Protein AF-A0A3D3V2M3-F1 (afdb_monomer)

Mean predicted aligned error: 10.0 Å

pLDDT: mean 91.18, std 9.7, range [32.34, 98.75]

Structure (mmCIF, N/CA/C/O backbone):
data_AF-A0A3D3V2M3-F1
#
_entry.id   AF-A0A3D3V2M3-F1
#
loop_
_atom_site.group_PDB
_atom_site.id
_atom_site.type_symbol
_atom_site.label_atom_id
_atom_site.label_alt_id
_atom_site.label_comp_id
_atom_site.label_asym_id
_atom_site.label_entity_id
_atom_site.label_seq_id
_atom_site.pdbx_PDB_ins_code
_atom_site.Cartn_x
_atom_site.Cartn_y
_atom_site.Cartn_z
_atom_site.occupancy
_atom_site.B_iso_or_equiv
_atom_site.auth_seq_id
_atom_site.auth_comp_id
_atom_site.auth_asym_id
_atom_site.auth_atom_id
_atom_site.pdbx_PDB_model_num
ATOM 1 N N . MET A 1 1 ? -4.258 -27.186 1.918 1.00 35.22 1 MET A N 1
ATOM 2 C CA . MET A 1 1 ? -4.139 -25.713 1.822 1.00 35.22 1 MET A CA 1
ATOM 3 C C . MET A 1 1 ? -3.094 -25.368 0.768 1.00 35.22 1 MET A C 1
ATOM 5 O O . MET A 1 1 ? -1.909 -25.511 1.038 1.00 35.22 1 MET A O 1
ATOM 9 N N . ARG A 1 2 ? -3.503 -24.998 -0.456 1.00 32.34 2 ARG A N 1
ATOM 10 C CA . ARG A 1 2 ? -2.557 -24.515 -1.481 1.00 32.34 2 ARG A CA 1
ATOM 11 C C . ARG A 1 2 ? -1.879 -23.261 -0.929 1.00 32.34 2 ARG A C 1
ATOM 13 O O . ARG A 1 2 ? -2.584 -22.361 -0.483 1.00 32.34 2 ARG A O 1
ATOM 20 N N . SER A 1 3 ? -0.547 -23.225 -0.908 1.00 38.16 3 SER A N 1
ATOM 21 C CA . SER A 1 3 ? 0.218 -22.056 -0.473 1.00 38.16 3 SER A CA 1
ATOM 22 C C . SER A 1 3 ? -0.187 -20.865 -1.343 1.00 38.16 3 SER A C 1
ATOM 24 O O . SER A 1 3 ? 0.223 -20.775 -2.502 1.00 38.16 3 SER A O 1
ATOM 26 N N . GLY A 1 4 ? -1.065 -20.010 -0.818 1.00 46.56 4 GLY A N 1
ATOM 27 C CA . GLY A 1 4 ? -1.547 -18.833 -1.523 1.00 46.56 4 GLY A CA 1
ATOM 28 C C . GLY A 1 4 ? -0.359 -17.983 -1.952 1.00 46.56 4 GLY A C 1
ATOM 29 O O . GLY A 1 4 ? 0.564 -17.763 -1.166 1.00 46.56 4 GLY A O 1
ATOM 30 N N . ILE A 1 5 ? -0.368 -17.560 -3.214 1.00 60.25 5 ILE A N 1
ATOM 31 C CA . ILE A 1 5 ? 0.616 -16.638 -3.783 1.00 60.25 5 ILE A CA 1
ATOM 32 C C . ILE A 1 5 ? 0.803 -15.475 -2.797 1.00 60.25 5 ILE A C 1
ATOM 34 O O . ILE A 1 5 ? -0.171 -14.857 -2.366 1.00 60.25 5 ILE A O 1
ATOM 38 N N . ASN A 1 6 ? 2.052 -15.209 -2.402 1.00 87.62 6 ASN A N 1
ATOM 39 C CA . ASN A 1 6 ? 2.401 -14.051 -1.579 1.00 87.62 6 ASN A CA 1
ATOM 40 C C . ASN A 1 6 ? 1.811 -12.784 -2.226 1.00 87.62 6 ASN A C 1
ATOM 42 O O . ASN A 1 6 ? 1.956 -12.609 -3.431 1.00 87.62 6 ASN A O 1
ATOM 46 N N . PHE A 1 7 ? 1.177 -11.895 -1.454 1.00 94.62 7 PHE A N 1
ATOM 47 C CA . PHE A 1 7 ? 0.519 -10.697 -1.994 1.00 94.62 7 PHE A CA 1
ATOM 48 C C . PHE A 1 7 ? 1.467 -9.850 -2.863 1.00 94.62 7 PHE A C 1
ATOM 50 O O . PHE A 1 7 ? 1.072 -9.374 -3.918 1.00 94.62 7 PHE A O 1
ATOM 57 N N . SER A 1 8 ? 2.752 -9.773 -2.496 1.00 95.25 8 SER A N 1
ATOM 58 C CA . SER A 1 8 ? 3.794 -9.133 -3.316 1.00 95.25 8 SER A CA 1
ATOM 59 C C . SER A 1 8 ? 3.956 -9.763 -4.708 1.00 95.25 8 SER A C 1
ATOM 61 O O . SER A 1 8 ? 4.099 -9.055 -5.703 1.00 95.25 8 SER A O 1
ATOM 63 N N . GLU A 1 9 ? 3.895 -11.095 -4.805 1.00 93.56 9 GLU A N 1
ATOM 64 C CA . GLU A 1 9 ? 3.935 -11.796 -6.095 1.00 93.56 9 GLU A CA 1
ATOM 65 C C . GLU A 1 9 ? 2.643 -11.601 -6.888 1.00 93.56 9 GLU A C 1
ATOM 67 O O . GLU A 1 9 ? 2.697 -11.491 -8.108 1.00 93.56 9 GLU A O 1
ATOM 72 N N . PHE A 1 10 ? 1.493 -11.507 -6.214 1.00 95.88 10 PHE A N 1
ATOM 73 C CA . PHE A 1 10 ? 0.228 -11.178 -6.869 1.00 95.88 10 PHE A CA 1
ATOM 74 C C . PHE A 1 10 ? 0.283 -9.790 -7.527 1.00 95.88 10 PHE A C 1
ATOM 76 O O . PHE A 1 10 ? 0.013 -9.686 -8.722 1.00 95.88 10 PHE A O 1
ATOM 83 N N . VAL A 1 11 ? 0.732 -8.760 -6.795 1.00 97.38 11 VAL A N 1
ATOM 84 C CA . VAL A 1 11 ? 0.919 -7.400 -7.341 1.00 97.38 11 VAL A CA 1
ATOM 85 C C . VAL A 1 11 ? 1.885 -7.416 -8.519 1.00 97.38 11 VAL A C 1
ATOM 87 O O . VAL A 1 11 ? 1.596 -6.874 -9.582 1.00 97.38 11 VAL A O 1
ATOM 90 N N . ARG A 1 12 ? 3.038 -8.080 -8.370 1.00 96.19 12 ARG A N 1
ATOM 91 C CA . ARG A 1 12 ? 4.009 -8.198 -9.463 1.00 96.19 12 ARG A CA 1
ATOM 92 C C . ARG A 1 12 ? 3.397 -8.863 -10.690 1.00 96.19 12 ARG A C 1
ATOM 94 O O . ARG A 1 12 ? 3.647 -8.408 -11.806 1.00 96.19 12 ARG A O 1
ATOM 101 N N . HIS A 1 13 ? 2.617 -9.921 -10.488 1.00 95.38 13 HIS A N 1
ATOM 102 C CA . HIS A 1 13 ? 2.002 -10.652 -11.579 1.00 95.38 13 HIS A CA 1
ATOM 103 C C . HIS A 1 13 ? 1.022 -9.780 -12.360 1.00 95.38 13 HIS A C 1
ATOM 105 O O . HIS A 1 13 ? 1.066 -9.755 -13.590 1.00 95.38 13 HIS A O 1
ATOM 111 N N . GLU A 1 14 ? 0.171 -9.053 -11.645 1.00 96.88 14 GLU A N 1
ATOM 112 C CA . GLU A 1 14 ? -0.768 -8.096 -12.215 1.00 96.88 14 GLU A CA 1
ATOM 113 C C . GLU A 1 14 ? -0.047 -7.029 -13.050 1.00 96.88 14 GLU A C 1
ATOM 115 O O . GLU A 1 14 ? -0.293 -6.905 -14.251 1.00 96.88 14 GLU A O 1
ATOM 120 N N . LEU A 1 15 ? 0.929 -6.341 -12.452 1.00 97.00 15 LEU A N 1
ATOM 121 C CA . LEU A 1 15 ? 1.693 -5.285 -13.119 1.00 97.00 15 LEU A CA 1
ATOM 122 C C . LEU A 1 15 ? 2.400 -5.787 -14.382 1.00 97.00 15 LEU A C 1
ATOM 124 O O . LEU A 1 15 ? 2.362 -5.126 -15.420 1.00 97.00 15 LEU A O 1
ATOM 128 N N . CYS A 1 16 ? 3.006 -6.976 -14.328 1.00 95.94 16 CYS A N 1
ATOM 129 C CA . CYS A 1 16 ? 3.676 -7.564 -15.488 1.00 95.94 16 CYS A CA 1
ATOM 130 C C . CYS A 1 16 ? 2.704 -7.963 -16.611 1.00 95.94 16 CYS A C 1
ATOM 132 O O . CYS A 1 16 ? 3.131 -8.076 -17.762 1.00 95.94 16 CYS A O 1
ATOM 134 N N . SER A 1 17 ? 1.428 -8.186 -16.289 1.00 93.94 17 SER A N 1
ATOM 135 C CA . SER A 1 17 ? 0.398 -8.631 -17.238 1.00 93.94 17 SER A CA 1
ATOM 136 C C . SER A 1 17 ? -0.343 -7.474 -17.915 1.00 93.94 17 SER A C 1
ATOM 138 O O . SER A 1 17 ? -0.994 -7.691 -18.935 1.00 93.94 17 SER A O 1
ATOM 140 N N . SER A 1 18 ? -0.211 -6.251 -17.393 1.00 90.75 18 SER A N 1
ATOM 141 C CA . SER A 1 18 ? -0.848 -5.044 -17.938 1.00 90.75 18 SER A CA 1
ATOM 142 C C . SER A 1 18 ? -0.474 -4.757 -19.407 1.00 90.75 18 SER A C 1
ATOM 144 O O . SER A 1 18 ? 0.515 -5.276 -19.952 1.00 90.75 18 SER A O 1
ATOM 146 N N . SER A 1 19 ? -1.261 -3.923 -20.092 1.00 89.25 19 SER A N 1
ATOM 147 C CA . SER A 1 19 ? -0.907 -3.397 -21.418 1.00 89.25 19 SER A CA 1
ATOM 148 C C . SER A 1 19 ? 0.343 -2.504 -21.347 1.00 89.25 19 SER A C 1
ATOM 150 O O . SER A 1 19 ? 0.801 -2.107 -20.271 1.00 89.25 19 SER A O 1
ATOM 152 N N . ALA A 1 20 ? 0.990 -2.296 -22.489 1.00 87.25 20 ALA A N 1
ATOM 153 C CA . ALA A 1 20 ? 2.215 -1.498 -22.600 1.00 87.25 20 ALA A CA 1
ATOM 154 C C . ALA A 1 20 ? 2.230 -0.741 -23.932 1.00 87.25 20 ALA A C 1
ATOM 156 O O . ALA A 1 20 ? 3.270 -0.636 -24.565 1.00 87.25 20 ALA A O 1
ATOM 157 N N . ASP A 1 21 ? 1.063 -0.291 -24.388 1.00 88.31 21 ASP A N 1
ATOM 158 C CA . ASP A 1 21 ? 0.885 0.104 -25.787 1.00 88.31 21 ASP A CA 1
ATOM 159 C C . ASP A 1 21 ? 1.213 1.586 -26.026 1.00 88.31 21 ASP A C 1
ATOM 161 O O . ASP A 1 21 ? 1.517 1.964 -27.152 1.00 88.31 21 ASP A O 1
ATOM 165 N N . ASP A 1 22 ? 1.204 2.414 -24.974 1.00 92.88 22 ASP A N 1
ATOM 166 C CA . ASP A 1 22 ? 1.609 3.823 -25.033 1.00 92.88 22 ASP A CA 1
ATOM 167 C C . ASP A 1 22 ? 3.146 3.953 -24.934 1.00 92.88 22 ASP A C 1
ATOM 169 O O . ASP A 1 22 ? 3.714 3.652 -23.872 1.00 92.88 22 ASP A O 1
ATOM 173 N N . PRO A 1 23 ? 3.835 4.447 -25.984 1.00 92.94 23 PRO A N 1
ATOM 174 C CA . PRO A 1 23 ? 5.289 4.593 -25.983 1.00 92.94 23 PRO A CA 1
ATOM 175 C C . PRO A 1 23 ? 5.821 5.535 -24.895 1.00 92.94 23 PRO A C 1
ATOM 177 O O . PRO A 1 23 ? 6.878 5.276 -24.325 1.00 92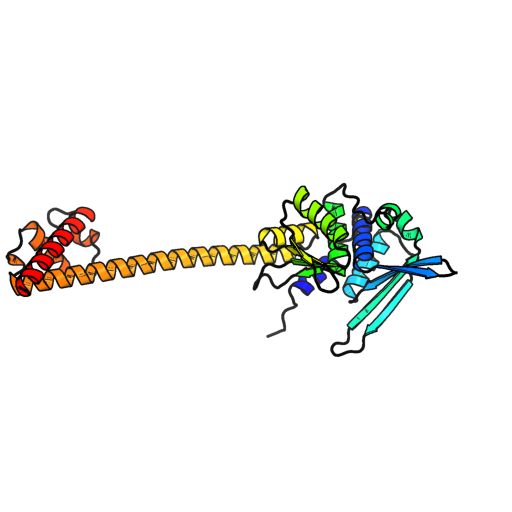.94 23 PRO A O 1
ATOM 180 N N . LYS A 1 24 ? 5.103 6.610 -24.542 1.00 91.31 24 LYS A N 1
ATOM 181 C CA . LYS A 1 24 ? 5.561 7.563 -23.515 1.00 91.31 24 LYS A CA 1
ATOM 182 C C . LYS A 1 24 ? 5.534 6.932 -22.127 1.00 91.31 24 LYS A C 1
ATOM 184 O O . LYS A 1 24 ? 6.467 7.115 -21.339 1.00 91.31 24 LYS A O 1
ATOM 189 N N . LEU A 1 25 ? 4.485 6.166 -21.824 1.00 93.50 25 LEU A N 1
ATOM 190 C CA . LEU A 1 25 ? 4.410 5.408 -20.574 1.00 93.50 25 LEU A CA 1
ATOM 191 C C . LEU A 1 25 ? 5.446 4.279 -20.561 1.00 93.50 25 LEU A C 1
ATOM 193 O O . LEU A 1 25 ? 6.105 4.067 -19.543 1.00 93.50 25 LEU A O 1
ATOM 197 N N . ALA A 1 26 ? 5.643 3.600 -21.695 1.00 95.62 26 ALA A N 1
ATOM 198 C CA . ALA A 1 26 ? 6.641 2.546 -21.818 1.00 95.62 26 ALA A CA 1
ATOM 199 C C . ALA A 1 26 ? 8.069 3.062 -21.574 1.00 95.62 26 ALA A C 1
ATOM 201 O O . ALA A 1 26 ? 8.814 2.437 -20.819 1.00 95.62 26 ALA A O 1
ATOM 202 N N . ALA A 1 27 ? 8.426 4.225 -22.131 1.00 94.75 27 ALA A N 1
ATOM 203 C CA . ALA A 1 27 ? 9.725 4.871 -21.926 1.00 94.75 27 ALA A CA 1
ATOM 204 C C . ALA A 1 27 ? 9.994 5.164 -20.442 1.00 94.75 27 ALA A C 1
ATOM 206 O O . ALA A 1 27 ? 11.055 4.824 -19.914 1.00 94.75 27 ALA A O 1
ATOM 207 N N . ASN A 1 28 ? 9.007 5.729 -19.741 1.00 94.38 28 ASN A N 1
ATOM 208 C CA . ASN A 1 28 ? 9.120 6.026 -18.313 1.00 94.38 28 ASN A CA 1
ATOM 209 C C . ASN A 1 28 ? 9.240 4.751 -17.467 1.00 94.38 28 ASN A C 1
ATOM 211 O O . ASN A 1 28 ? 10.059 4.691 -16.550 1.00 94.38 28 ASN A O 1
ATOM 215 N N . GLU A 1 29 ? 8.477 3.706 -17.786 1.00 96.44 29 GLU A N 1
ATOM 216 C CA . GLU A 1 29 ? 8.573 2.423 -17.087 1.00 96.44 29 GLU A CA 1
ATOM 217 C C . GLU A 1 29 ? 9.928 1.734 -17.310 1.00 96.44 29 GLU A C 1
ATOM 219 O O . GLU A 1 29 ? 10.528 1.233 -16.355 1.00 96.44 29 GLU A O 1
ATOM 224 N N . VAL A 1 30 ? 10.460 1.764 -18.538 1.00 96.00 30 VAL A N 1
ATOM 225 C CA . VAL A 1 30 ? 11.818 1.285 -18.847 1.00 96.00 30 VAL A CA 1
ATOM 226 C C . VAL A 1 30 ? 12.862 2.059 -18.048 1.00 96.00 30 VAL A C 1
ATOM 228 O O . VAL A 1 30 ? 13.737 1.446 -17.432 1.00 96.00 30 VAL A O 1
ATOM 231 N N . TYR A 1 31 ? 12.740 3.384 -17.979 1.00 95.31 31 TYR A N 1
ATOM 232 C CA . TYR A 1 31 ? 13.621 4.212 -17.162 1.00 95.31 31 TYR A CA 1
ATOM 233 C C . TYR A 1 31 ? 13.561 3.830 -15.672 1.00 95.31 31 TYR A C 1
ATOM 235 O O . TYR A 1 31 ? 14.601 3.715 -15.019 1.00 95.31 31 TYR A O 1
ATOM 243 N N . GLY A 1 32 ? 12.369 3.527 -15.148 1.00 95.88 32 GLY A N 1
ATOM 244 C CA . GLY A 1 32 ? 12.182 2.996 -13.795 1.00 95.88 32 GLY A CA 1
ATOM 245 C C . GLY A 1 32 ? 12.941 1.689 -13.553 1.00 95.88 32 GLY A C 1
ATOM 246 O O . GLY A 1 32 ? 13.642 1.553 -12.546 1.00 95.88 32 GLY A O 1
ATOM 247 N N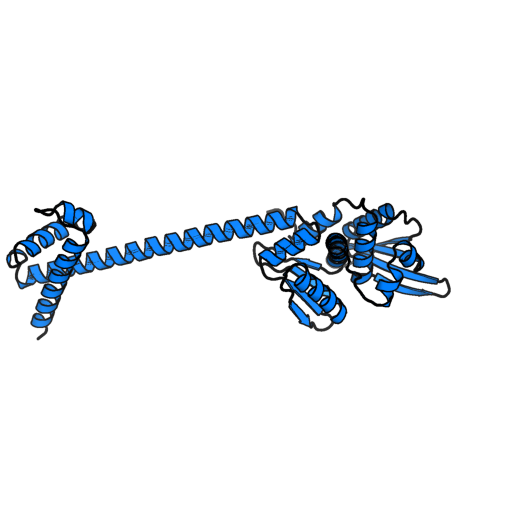 . PHE A 1 33 ? 12.876 0.746 -14.497 1.00 96.25 33 PHE A N 1
ATOM 248 C CA . PHE A 1 33 ? 13.651 -0.498 -14.435 1.00 96.25 33 PHE A CA 1
ATOM 249 C C . PHE A 1 33 ? 15.162 -0.256 -14.462 1.00 96.25 33 PHE A C 1
ATOM 251 O O . PHE A 1 33 ? 15.887 -0.843 -13.653 1.00 96.25 33 PHE A O 1
ATOM 258 N N . ILE A 1 34 ? 15.636 0.612 -15.360 1.00 95.38 34 ILE A N 1
ATOM 259 C CA . ILE A 1 34 ? 17.056 0.968 -15.474 1.00 95.38 34 ILE A CA 1
ATOM 260 C C . ILE A 1 34 ? 17.545 1.600 -14.171 1.00 95.38 34 ILE A C 1
ATOM 262 O O . ILE A 1 34 ? 18.592 1.210 -13.664 1.00 95.38 34 ILE A O 1
ATOM 266 N N . LYS A 1 35 ? 16.784 2.514 -13.563 1.00 94.44 35 LYS A N 1
ATOM 267 C CA . LYS A 1 35 ? 17.166 3.085 -12.265 1.00 94.44 35 LYS A CA 1
ATOM 268 C C . LYS A 1 35 ? 17.158 2.047 -11.148 1.00 94.44 35 LYS A C 1
ATOM 270 O O . LYS A 1 35 ? 18.070 2.036 -10.333 1.00 94.44 35 LYS A O 1
ATOM 275 N N . ALA A 1 36 ? 16.187 1.139 -11.111 1.00 94.81 36 ALA A N 1
ATOM 276 C CA . ALA A 1 36 ? 16.125 0.145 -10.043 1.00 94.81 36 ALA A CA 1
ATOM 277 C C . ALA A 1 36 ? 17.194 -0.959 -10.154 1.00 94.81 36 ALA A C 1
ATOM 279 O O . ALA A 1 36 ? 17.646 -1.477 -9.129 1.00 94.81 36 ALA A O 1
ATOM 280 N N . ARG A 1 37 ? 17.541 -1.388 -11.376 1.00 94.19 37 ARG A N 1
ATOM 281 C CA . ARG A 1 37 ? 18.292 -2.635 -11.633 1.00 94.19 37 ARG A CA 1
ATOM 282 C C . ARG A 1 37 ? 19.363 -2.538 -12.719 1.00 94.19 37 ARG A C 1
ATOM 284 O O . ARG A 1 37 ? 19.990 -3.557 -13.016 1.00 94.19 37 ARG A O 1
ATOM 291 N N . GLY A 1 38 ? 19.538 -1.368 -13.317 1.00 93.12 38 GLY A N 1
ATOM 292 C CA . GLY A 1 38 ? 20.546 -1.103 -14.331 1.00 93.12 38 GLY A CA 1
ATOM 293 C C . GLY A 1 38 ? 21.931 -0.898 -13.725 1.00 93.12 38 GLY A C 1
ATOM 294 O O . GLY A 1 38 ? 22.085 -0.324 -12.648 1.00 93.12 38 GLY A O 1
ATOM 295 N N . SER A 1 39 ? 22.947 -1.347 -14.448 1.00 92.44 39 SER A N 1
ATOM 296 C CA . SER A 1 39 ? 24.350 -1.019 -14.212 1.00 92.44 39 SER A CA 1
ATOM 297 C C . SER A 1 39 ? 24.996 -0.617 -15.529 1.00 92.44 39 SER A C 1
ATOM 299 O O . SER A 1 39 ? 24.713 -1.232 -16.556 1.00 92.44 39 SER A O 1
ATOM 301 N N . LEU A 1 40 ? 25.863 0.391 -15.493 1.00 91.88 40 LEU A N 1
ATOM 302 C CA . LEU A 1 40 ? 26.625 0.823 -16.659 1.00 91.88 40 LEU A CA 1
ATOM 303 C C . LEU A 1 40 ? 27.864 -0.063 -16.815 1.00 91.88 40 LEU A C 1
ATOM 305 O O . LEU A 1 40 ? 28.623 -0.230 -15.859 1.00 91.88 40 LEU A O 1
ATOM 309 N N . ASN A 1 41 ? 28.062 -0.610 -18.008 1.00 89.88 41 ASN A N 1
ATOM 310 C CA . ASN A 1 41 ? 29.267 -1.328 -18.388 1.00 89.88 41 ASN A CA 1
ATOM 311 C C . ASN A 1 41 ? 30.019 -0.506 -19.438 1.00 89.88 41 ASN A C 1
ATOM 313 O O . ASN A 1 41 ? 29.463 -0.181 -20.484 1.00 89.88 41 ASN A O 1
ATOM 317 N N . LEU A 1 42 ? 31.267 -0.146 -19.144 1.00 88.31 42 LEU A N 1
ATOM 318 C CA . LEU A 1 42 ? 32.126 0.614 -20.049 1.00 88.31 42 LEU A CA 1
ATOM 319 C C . LEU A 1 42 ? 33.207 -0.319 -20.581 1.00 88.31 42 LEU A C 1
ATOM 321 O O . LEU A 1 42 ? 33.961 -0.908 -19.809 1.00 88.31 42 LEU A O 1
ATOM 325 N N . SER A 1 43 ? 33.273 -0.451 -21.900 1.00 84.44 43 SER A N 1
ATOM 326 C CA . SER A 1 43 ? 34.223 -1.319 -22.591 1.00 84.44 43 SER A CA 1
ATOM 327 C C . SER A 1 43 ? 34.912 -0.568 -23.728 1.00 84.44 43 SER A C 1
ATOM 329 O O . SER A 1 43 ? 34.473 0.509 -24.127 1.00 84.44 43 SER A O 1
ATOM 331 N N . GLN A 1 44 ? 35.978 -1.148 -24.287 1.00 78.69 44 GLN A N 1
ATOM 332 C CA . GLN A 1 44 ? 36.623 -0.588 -25.482 1.00 78.69 44 GLN A CA 1
ATOM 333 C C . GLN A 1 44 ? 35.691 -0.579 -26.707 1.00 78.69 44 GLN A C 1
ATOM 335 O O . GLN A 1 44 ? 35.865 0.245 -27.596 1.00 78.69 44 GLN A O 1
ATOM 340 N N . SER A 1 45 ? 34.693 -1.467 -26.736 1.00 76.31 45 SER A N 1
ATOM 341 C CA . SER A 1 45 ? 33.685 -1.587 -27.795 1.00 76.31 45 SER A CA 1
ATOM 342 C C . SER A 1 45 ? 32.486 -0.644 -27.638 1.00 76.31 45 SER A C 1
ATOM 344 O O . SER A 1 45 ? 31.651 -0.598 -28.533 1.00 76.31 45 SER A O 1
ATOM 346 N N . GLY A 1 46 ? 32.384 0.100 -26.530 1.00 82.94 46 GLY A N 1
ATOM 347 C CA . GLY A 1 46 ? 31.270 1.014 -26.270 1.00 82.94 46 GLY A CA 1
ATOM 348 C C . GLY A 1 46 ? 30.756 0.972 -24.831 1.00 82.94 46 GLY A C 1
ATOM 349 O O . GLY A 1 46 ? 31.292 0.266 -23.966 1.00 82.94 46 GLY A O 1
ATOM 350 N N . ALA A 1 47 ? 29.711 1.759 -24.580 1.00 89.19 47 ALA A N 1
ATOM 351 C CA . ALA A 1 47 ? 29.018 1.835 -23.301 1.00 89.19 47 ALA A CA 1
ATOM 352 C C . ALA A 1 47 ? 27.662 1.124 -23.391 1.00 89.19 47 ALA A C 1
ATOM 354 O O . ALA A 1 47 ? 26.866 1.423 -24.275 1.00 89.19 47 ALA A O 1
ATOM 355 N N . GLU A 1 48 ? 27.388 0.229 -22.445 1.00 93.00 48 GLU A N 1
ATOM 356 C CA . GLU A 1 48 ? 26.153 -0.554 -22.399 1.00 93.00 48 GLU A CA 1
ATOM 357 C C . GLU A 1 48 ? 25.446 -0.417 -21.049 1.00 93.00 48 GLU A C 1
ATOM 359 O O . GLU A 1 48 ? 26.070 -0.291 -19.990 1.00 93.00 48 GLU A O 1
ATOM 364 N N . ILE A 1 49 ? 24.120 -0.510 -21.073 1.00 94.50 49 ILE A N 1
ATOM 365 C CA . ILE A 1 49 ? 23.270 -0.619 -19.892 1.00 94.50 49 ILE A CA 1
ATOM 366 C C . ILE A 1 49 ? 22.876 -2.080 -19.715 1.00 94.50 49 ILE A C 1
ATOM 368 O O . ILE A 1 49 ? 22.138 -2.650 -20.515 1.00 94.50 49 ILE A O 1
ATOM 372 N N . LEU A 1 50 ? 23.308 -2.664 -18.602 1.00 94.88 50 LEU A N 1
ATOM 373 C CA . LEU A 1 50 ? 22.943 -4.016 -18.201 1.00 94.88 50 LEU A CA 1
ATOM 374 C C . LEU A 1 50 ? 21.801 -3.966 -17.187 1.00 94.88 50 LEU A C 1
ATOM 376 O O . LEU A 1 50 ? 21.990 -3.490 -16.069 1.00 94.88 50 LEU A O 1
ATOM 380 N N . VAL A 1 51 ? 20.628 -4.494 -17.532 1.00 96.06 51 VAL A N 1
ATOM 381 C CA . VAL A 1 51 ? 19.466 -4.556 -16.631 1.00 96.06 51 VAL A CA 1
ATOM 382 C C . VAL A 1 51 ? 19.255 -5.986 -16.143 1.00 96.06 51 VAL A C 1
ATOM 384 O O . VAL A 1 51 ? 18.959 -6.898 -16.920 1.00 96.06 51 VAL A O 1
ATOM 387 N N . ARG A 1 52 ? 19.413 -6.202 -14.828 1.00 94.56 52 ARG A N 1
ATOM 388 C CA . ARG A 1 52 ? 19.316 -7.536 -14.211 1.00 94.56 52 ARG A CA 1
ATOM 389 C C . ARG A 1 52 ? 17.943 -7.798 -13.592 1.00 94.56 52 ARG A C 1
ATOM 391 O O . ARG A 1 52 ? 17.598 -7.257 -12.535 1.00 94.56 52 ARG A O 1
ATOM 398 N N . PHE A 1 53 ? 17.235 -8.780 -14.138 1.00 93.06 53 PHE A N 1
ATOM 399 C CA . PHE A 1 53 ? 15.933 -9.234 -13.657 1.00 93.06 53 PHE A CA 1
ATOM 400 C C . PHE A 1 53 ? 16.068 -10.497 -12.793 1.00 93.06 53 PHE A C 1
ATOM 402 O O . PHE A 1 53 ? 16.617 -11.502 -13.252 1.00 93.06 53 PHE A O 1
ATOM 409 N N . PRO A 1 54 ? 15.569 -10.487 -11.541 1.00 84.88 54 PRO A N 1
ATOM 410 C CA . PRO A 1 54 ? 15.638 -11.651 -10.657 1.00 84.88 54 PRO A CA 1
ATOM 411 C C . PRO A 1 54 ? 14.641 -12.757 -11.036 1.00 84.88 54 PRO A C 1
ATOM 413 O O . PRO A 1 54 ? 14.776 -13.879 -10.557 1.00 84.88 54 PRO A O 1
ATOM 416 N N . ASN A 1 55 ? 13.644 -12.453 -11.872 1.00 85.69 55 ASN A N 1
ATOM 417 C CA . ASN A 1 55 ? 12.666 -13.415 -12.360 1.00 85.69 55 ASN A CA 1
ATOM 418 C C . ASN A 1 55 ? 12.358 -13.181 -13.849 1.00 85.69 55 ASN A C 1
ATOM 420 O O . ASN A 1 55 ? 12.524 -12.082 -14.378 1.00 85.69 55 ASN A O 1
ATOM 424 N N . VAL A 1 56 ? 11.897 -14.232 -14.527 1.00 88.38 56 VAL A N 1
ATOM 425 C CA . VAL A 1 56 ? 11.571 -14.197 -15.964 1.00 88.38 56 VAL A CA 1
ATOM 426 C C . VAL A 1 56 ? 10.347 -13.321 -16.260 1.00 88.38 56 VAL A C 1
ATOM 428 O O . VAL A 1 56 ? 10.219 -12.799 -17.363 1.00 88.38 56 VAL A O 1
ATOM 431 N N . GLN A 1 57 ? 9.440 -13.140 -15.300 1.00 91.19 57 GLN A N 1
ATOM 432 C CA . GLN A 1 57 ? 8.207 -12.389 -15.522 1.00 91.19 57 GLN A CA 1
ATOM 433 C C . GLN A 1 57 ? 8.469 -10.887 -15.701 1.00 91.19 57 GLN A C 1
ATOM 435 O O . GLN A 1 57 ? 7.972 -10.292 -16.656 1.00 91.19 57 GLN A O 1
ATOM 440 N N . THR A 1 58 ? 9.299 -10.290 -14.846 1.00 93.69 58 THR A N 1
ATOM 441 C CA . THR A 1 58 ? 9.711 -8.887 -14.974 1.00 93.69 58 THR A CA 1
ATOM 442 C C . THR A 1 58 ? 10.578 -8.675 -16.207 1.00 93.69 58 THR A C 1
ATOM 444 O O . THR A 1 58 ? 10.419 -7.665 -16.883 1.00 93.69 58 THR A O 1
ATOM 447 N N . ALA A 1 59 ? 11.408 -9.659 -16.571 1.00 94.38 59 ALA A N 1
ATOM 448 C CA . ALA A 1 59 ? 12.141 -9.631 -17.833 1.00 94.38 59 ALA A CA 1
ATOM 449 C C . ALA A 1 59 ? 11.190 -9.596 -19.043 1.00 94.38 59 ALA A C 1
ATOM 451 O O . ALA A 1 59 ? 11.341 -8.756 -19.921 1.00 94.38 59 ALA A O 1
ATOM 452 N N . ARG A 1 60 ? 10.158 -10.452 -19.074 1.00 94.00 60 ARG A N 1
ATOM 453 C CA . ARG A 1 60 ? 9.140 -10.447 -20.141 1.00 94.00 60 ARG A CA 1
ATOM 454 C C . ARG A 1 60 ? 8.385 -9.121 -20.218 1.00 94.00 60 ARG A C 1
ATOM 456 O O . ARG A 1 60 ? 8.145 -8.640 -21.321 1.00 94.00 60 ARG A O 1
ATOM 463 N N . ARG A 1 61 ? 8.042 -8.523 -19.069 1.00 96.06 61 ARG A N 1
ATOM 464 C CA . ARG A 1 61 ? 7.447 -7.179 -19.020 1.00 96.06 61 ARG A CA 1
ATOM 465 C C . ARG A 1 61 ? 8.378 -6.157 -19.668 1.00 96.06 61 ARG A C 1
ATOM 467 O O . ARG A 1 61 ? 7.932 -5.428 -20.544 1.00 96.06 61 ARG A O 1
ATOM 474 N N . PHE A 1 62 ? 9.659 -6.160 -19.308 1.00 96.50 62 PHE A N 1
ATOM 475 C CA . PHE A 1 62 ? 10.649 -5.260 -19.895 1.00 96.50 62 PHE A CA 1
ATOM 476 C C . PHE A 1 62 ? 10.754 -5.409 -21.418 1.00 96.50 62 PHE A C 1
ATOM 478 O O . PHE A 1 62 ? 10.681 -4.415 -22.131 1.00 96.50 62 PHE A O 1
ATOM 485 N N . LEU A 1 63 ? 10.808 -6.640 -21.936 1.00 95.06 63 LEU A N 1
ATOM 486 C CA . LEU A 1 63 ? 10.824 -6.882 -23.385 1.00 95.06 63 LEU A CA 1
ATOM 487 C C . LEU A 1 63 ? 9.550 -6.391 -24.089 1.00 95.06 63 LEU A C 1
ATOM 489 O O . LEU A 1 63 ? 9.620 -5.901 -25.212 1.00 95.06 63 LEU A O 1
ATOM 493 N N . LYS A 1 64 ? 8.381 -6.495 -23.440 1.00 95.50 64 LYS A N 1
ATOM 494 C CA . LYS A 1 64 ? 7.125 -5.943 -23.972 1.00 95.50 64 LYS A CA 1
ATOM 495 C C . LYS A 1 64 ? 7.205 -4.418 -24.109 1.00 95.50 64 LYS A C 1
ATOM 497 O O . LYS A 1 64 ? 6.743 -3.889 -25.114 1.00 95.50 64 LYS A O 1
ATOM 502 N N . LEU A 1 65 ? 7.827 -3.737 -23.142 1.00 96.81 65 LEU A N 1
ATOM 503 C CA . LEU A 1 65 ? 8.052 -2.289 -23.195 1.00 96.81 65 LEU A CA 1
ATOM 504 C C . LEU A 1 65 ? 9.039 -1.915 -24.308 1.00 96.81 65 LEU A C 1
ATOM 506 O O . LEU A 1 65 ? 8.747 -1.021 -25.093 1.00 96.81 65 LEU A O 1
ATOM 510 N N . LEU A 1 66 ? 10.159 -2.637 -24.435 1.00 95.38 66 LEU A N 1
ATOM 511 C CA . LEU A 1 66 ? 11.115 -2.428 -25.532 1.00 95.38 66 LEU A CA 1
ATOM 512 C C . LEU A 1 66 ? 10.449 -2.594 -26.903 1.00 95.38 66 LEU A C 1
ATOM 514 O O . LEU A 1 66 ? 10.653 -1.775 -27.796 1.00 95.38 66 LEU A O 1
ATOM 518 N N . LYS A 1 67 ? 9.583 -3.605 -27.051 1.00 93.62 67 LYS A N 1
ATOM 519 C CA . LYS A 1 67 ? 8.800 -3.809 -28.273 1.00 93.62 67 LYS A CA 1
ATOM 520 C C . LYS A 1 67 ? 7.875 -2.624 -28.574 1.00 93.62 67 LYS A C 1
ATOM 522 O O . LYS A 1 67 ? 7.792 -2.224 -29.730 1.00 93.62 67 LYS A O 1
ATOM 527 N N . ALA A 1 68 ? 7.198 -2.070 -27.568 1.00 94.25 68 ALA A N 1
ATOM 528 C CA . ALA A 1 68 ? 6.335 -0.895 -27.735 1.00 94.25 68 ALA A CA 1
ATOM 529 C C . ALA A 1 68 ? 7.117 0.366 -28.138 1.00 94.25 68 ALA A C 1
ATOM 531 O O . ALA A 1 68 ? 6.608 1.214 -28.864 1.00 94.25 68 ALA A O 1
ATOM 532 N N . LEU A 1 69 ? 8.381 0.447 -27.722 1.00 94.88 69 LEU A N 1
ATOM 533 C CA . LEU A 1 69 ? 9.327 1.498 -28.096 1.00 94.88 69 LEU A CA 1
ATOM 534 C C . LEU A 1 69 ? 10.039 1.225 -29.430 1.00 94.88 69 LEU A C 1
ATOM 536 O O . LEU A 1 69 ? 10.905 1.993 -29.828 1.00 94.88 69 LEU A O 1
ATOM 540 N N . SER A 1 70 ? 9.696 0.137 -30.129 1.00 92.75 70 SER A N 1
ATOM 541 C CA . SER A 1 70 ? 10.356 -0.304 -31.368 1.00 92.75 70 SER A CA 1
ATOM 542 C C . SER A 1 70 ? 11.864 -0.573 -31.238 1.00 92.75 70 SER A C 1
ATOM 544 O O . SER A 1 70 ? 12.577 -0.605 -32.240 1.00 92.75 70 SER A O 1
ATOM 546 N N . VAL A 1 71 ? 12.342 -0.851 -30.025 1.00 91.62 71 VAL A N 1
ATOM 547 C CA . VAL A 1 71 ? 13.745 -1.171 -29.741 1.00 91.62 71 VAL A CA 1
ATOM 548 C C . VAL A 1 71 ? 14.011 -2.617 -30.129 1.00 91.62 71 VAL A C 1
ATOM 550 O O . VAL A 1 71 ? 13.374 -3.540 -29.611 1.00 91.62 71 VAL A O 1
ATOM 553 N N . ARG A 1 72 ? 14.953 -2.820 -31.049 1.00 88.06 72 ARG A N 1
ATOM 554 C CA . ARG A 1 72 ? 15.333 -4.155 -31.542 1.00 88.06 72 ARG A CA 1
ATOM 555 C C . ARG A 1 72 ? 16.772 -4.528 -31.222 1.00 88.06 72 ARG A C 1
ATOM 557 O O . ARG A 1 72 ? 17.068 -5.717 -31.172 1.00 88.06 72 ARG A O 1
ATOM 564 N N . ASP A 1 73 ? 17.626 -3.538 -30.996 1.00 89.50 73 ASP A N 1
ATOM 565 C CA . ASP A 1 73 ? 19.037 -3.758 -30.711 1.00 89.50 73 ASP A CA 1
ATOM 566 C C . ASP A 1 73 ? 19.258 -3.943 -29.205 1.00 89.50 73 ASP A C 1
ATOM 568 O O . ASP A 1 73 ? 19.486 -3.002 -28.447 1.00 89.50 73 ASP A O 1
ATOM 572 N N . TYR A 1 74 ? 19.055 -5.176 -28.746 1.00 93.25 74 TYR A N 1
ATOM 573 C CA . TYR A 1 74 ? 19.352 -5.586 -27.380 1.00 93.25 74 TYR A CA 1
ATOM 574 C C . TYR A 1 74 ? 19.791 -7.047 -27.352 1.00 93.25 74 TYR A C 1
ATOM 576 O O . TYR A 1 74 ? 19.322 -7.882 -28.130 1.00 93.25 74 TYR A O 1
ATOM 584 N N . GLN A 1 75 ? 20.641 -7.391 -26.390 1.00 92.75 75 GLN A N 1
ATOM 585 C CA . GLN A 1 75 ? 21.020 -8.777 -26.124 1.00 92.75 75 GLN A CA 1
ATOM 586 C C . GLN A 1 75 ? 20.346 -9.271 -24.850 1.00 92.75 75 GLN A C 1
ATOM 588 O O . GLN A 1 75 ? 20.203 -8.529 -23.880 1.00 92.75 75 GLN A O 1
ATOM 593 N N . MET A 1 76 ? 19.936 -10.540 -24.820 1.00 92.88 76 MET A N 1
ATOM 594 C CA . MET A 1 76 ? 19.341 -11.153 -23.633 1.00 92.88 76 MET A CA 1
ATOM 595 C C . MET A 1 76 ? 20.028 -12.471 -23.299 1.00 92.88 76 MET A C 1
ATOM 597 O O . MET A 1 76 ? 20.102 -13.374 -24.127 1.00 92.88 76 MET A O 1
ATOM 601 N N . VAL A 1 77 ? 20.433 -12.615 -22.039 1.00 91.81 77 VAL A N 1
ATOM 602 C CA . VAL A 1 77 ? 20.957 -13.868 -21.490 1.00 91.81 77 VAL A CA 1
ATOM 603 C C . VAL A 1 77 ? 20.066 -14.322 -20.342 1.00 91.81 77 VAL A C 1
ATOM 605 O O . VAL A 1 77 ? 19.866 -13.602 -19.362 1.00 91.81 77 VAL A O 1
ATOM 608 N N . VAL A 1 78 ? 19.530 -15.539 -20.441 1.00 90.75 78 VAL A N 1
ATOM 609 C CA . VAL A 1 78 ? 18.804 -16.190 -19.343 1.00 90.75 78 VAL A CA 1
ATOM 610 C C . VAL A 1 78 ? 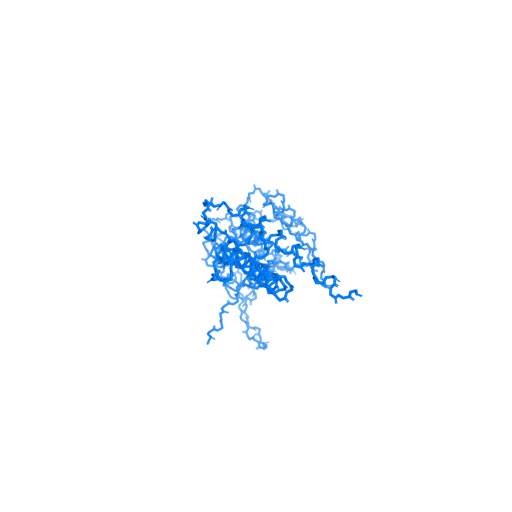19.799 -16.985 -18.512 1.00 90.75 78 VAL A C 1
ATOM 612 O O . VAL A 1 78 ? 20.561 -17.787 -19.044 1.00 90.75 78 VAL A O 1
ATOM 615 N N . PHE A 1 79 ? 19.769 -16.798 -17.197 1.00 85.62 79 PHE A N 1
ATOM 616 C CA . PHE A 1 79 ? 20.637 -17.525 -16.275 1.00 85.62 79 PHE A CA 1
ATOM 617 C C . PHE A 1 79 ? 19.818 -18.239 -15.201 1.00 85.62 79 PHE A C 1
ATOM 619 O O . PHE A 1 79 ? 18.710 -17.830 -14.850 1.00 85.62 79 PHE A O 1
ATOM 626 N N . SER A 1 80 ? 20.384 -19.307 -14.644 1.00 81.81 80 SER A N 1
ATOM 627 C CA . SER A 1 80 ? 19.844 -19.993 -13.472 1.00 81.81 80 SER A CA 1
ATOM 628 C C . SER A 1 80 ? 20.792 -19.788 -12.305 1.00 81.81 80 SER A C 1
ATOM 630 O O . SER A 1 80 ? 21.965 -20.143 -12.395 1.00 81.81 80 SER A O 1
ATOM 632 N N . VAL A 1 81 ? 20.286 -19.270 -11.191 1.00 73.56 81 VAL A N 1
ATOM 633 C CA . VAL A 1 81 ? 21.052 -19.238 -9.943 1.00 73.56 81 VAL A CA 1
ATOM 634 C C . VAL A 1 81 ? 20.814 -20.561 -9.225 1.00 73.56 81 VAL A C 1
ATOM 636 O O . VAL A 1 81 ? 19.682 -20.874 -8.852 1.00 73.56 81 VAL A O 1
ATOM 639 N N . LYS A 1 82 ? 21.870 -21.367 -9.078 1.00 73.31 82 LYS A N 1
ATOM 640 C CA . LYS A 1 82 ? 21.830 -22.595 -8.275 1.00 73.31 82 LYS A CA 1
ATOM 641 C C . LYS A 1 82 ? 21.949 -22.213 -6.793 1.00 73.31 82 LYS A C 1
ATOM 643 O O . LYS A 1 82 ? 22.871 -21.500 -6.417 1.00 73.31 82 LYS A O 1
ATOM 648 N N . GLY A 1 83 ? 20.996 -22.652 -5.973 1.00 64.88 83 GLY A N 1
ATOM 649 C CA . GLY A 1 83 ? 20.914 -22.361 -4.538 1.00 64.88 83 GLY A CA 1
ATOM 650 C C . GLY A 1 83 ? 19.711 -23.062 -3.897 1.00 64.88 83 GLY A C 1
ATOM 651 O O . GLY A 1 83 ? 19.041 -23.845 -4.569 1.00 64.88 83 GLY A O 1
ATOM 652 N N . LEU A 1 84 ? 19.402 -22.755 -2.627 1.00 61.06 84 LEU A N 1
ATOM 653 C CA . LEU A 1 84 ? 18.307 -23.389 -1.858 1.00 61.06 84 LEU A CA 1
ATOM 654 C C . LEU A 1 84 ? 16.935 -23.319 -2.561 1.00 61.06 84 LEU A C 1
ATOM 656 O O . LEU A 1 84 ? 16.084 -24.183 -2.373 1.00 61.06 84 LEU A O 1
ATOM 660 N N . ARG A 1 85 ? 16.721 -22.280 -3.377 1.00 60.41 85 ARG A N 1
ATOM 661 C CA . ARG A 1 85 ? 15.617 -22.176 -4.336 1.00 60.41 85 ARG A CA 1
ATOM 662 C C . ARG A 1 85 ? 16.200 -21.782 -5.686 1.00 60.41 85 ARG A C 1
ATOM 664 O O . ARG A 1 85 ? 16.651 -20.649 -5.846 1.00 60.41 85 ARG A O 1
ATOM 671 N N . SER A 1 86 ? 16.203 -22.705 -6.646 1.00 67.06 86 SER A N 1
ATOM 672 C CA . SER A 1 86 ? 16.629 -22.400 -8.012 1.00 67.06 86 SER A CA 1
ATOM 673 C C . SER A 1 86 ? 15.704 -21.346 -8.616 1.00 67.06 86 SER A C 1
ATOM 675 O O . SER A 1 86 ? 14.493 -21.560 -8.692 1.00 67.06 86 SER A O 1
ATOM 677 N N . ALA A 1 87 ? 16.266 -20.230 -9.070 1.00 73.00 87 ALA A N 1
ATOM 678 C CA . ALA A 1 87 ? 15.519 -19.175 -9.743 1.00 73.00 87 ALA A CA 1
ATOM 679 C C . ALA A 1 87 ? 16.144 -18.888 -11.109 1.00 73.00 87 ALA A C 1
ATOM 681 O O . ALA A 1 87 ? 17.369 -18.814 -11.244 1.00 73.00 87 ALA A O 1
ATOM 682 N N . ARG A 1 88 ? 15.288 -18.726 -12.124 1.00 83.81 88 ARG A N 1
ATOM 683 C CA . ARG A 1 88 ? 15.695 -18.261 -13.451 1.00 83.81 88 ARG A CA 1
ATOM 684 C C . ARG A 1 88 ? 15.552 -16.746 -13.509 1.00 83.81 88 ARG A C 1
ATOM 686 O O . ARG A 1 88 ? 14.464 -16.223 -13.271 1.00 83.81 88 ARG A O 1
ATOM 693 N N . GLY A 1 89 ? 16.647 -16.073 -13.827 1.00 88.25 89 GLY A N 1
ATOM 694 C CA . GLY A 1 89 ? 16.695 -14.637 -14.068 1.00 88.25 89 GLY A CA 1
ATOM 695 C C . GLY A 1 89 ? 17.050 -14.337 -15.517 1.00 88.25 89 GLY A C 1
ATOM 696 O O . GLY A 1 89 ? 17.288 -15.243 -16.319 1.00 88.25 89 GLY A O 1
ATOM 697 N N . ALA A 1 90 ? 17.097 -13.053 -15.842 1.00 93.31 90 ALA A N 1
ATOM 698 C CA . ALA A 1 90 ? 17.555 -12.586 -17.139 1.00 93.31 90 ALA A CA 1
ATOM 699 C C . ALA A 1 90 ? 18.443 -11.355 -16.989 1.00 93.31 90 ALA A C 1
ATOM 701 O O . ALA A 1 90 ? 18.282 -10.562 -16.058 1.00 93.31 90 ALA A O 1
ATOM 702 N N . LEU A 1 91 ? 19.374 -11.211 -17.918 1.00 94.06 91 LEU A N 1
ATOM 703 C CA . LEU A 1 91 ? 20.171 -10.017 -18.125 1.00 94.06 91 LEU A CA 1
ATOM 704 C C . LEU A 1 91 ? 19.836 -9.486 -19.514 1.00 94.06 91 LEU A C 1
ATOM 706 O O . LEU A 1 91 ? 19.904 -10.251 -20.474 1.00 94.06 91 LEU A O 1
ATOM 710 N N . VAL A 1 92 ? 19.453 -8.217 -19.604 1.00 95.94 92 VAL A N 1
ATOM 711 C CA . VAL A 1 92 ? 19.255 -7.523 -20.882 1.00 95.94 92 VAL A CA 1
ATOM 712 C C . VAL A 1 92 ? 20.353 -6.475 -21.022 1.00 95.94 92 VAL A C 1
ATOM 714 O O . VAL A 1 92 ? 20.539 -5.695 -20.088 1.00 95.94 92 VAL A O 1
ATOM 717 N N . SER A 1 93 ? 21.078 -6.490 -22.141 1.00 94.75 93 SER A N 1
ATOM 718 C CA . SER A 1 93 ? 22.061 -5.468 -22.513 1.00 94.75 93 SER A CA 1
ATOM 719 C C . SER A 1 93 ? 21.497 -4.577 -23.614 1.00 94.75 93 SER A C 1
ATOM 721 O O . SER A 1 93 ? 20.890 -5.087 -24.558 1.00 94.75 93 SER A O 1
ATOM 723 N N . LEU A 1 94 ? 21.681 -3.270 -23.462 1.00 94.75 94 LEU A N 1
ATOM 724 C CA . LEU A 1 94 ? 21.254 -2.214 -24.379 1.00 94.75 94 LEU A CA 1
ATOM 725 C C . LEU A 1 94 ? 22.433 -1.263 -24.596 1.00 94.75 94 LEU A C 1
ATOM 727 O O . LEU A 1 94 ? 23.113 -0.927 -23.623 1.00 94.75 94 LEU A O 1
ATOM 731 N N . GLY A 1 95 ? 22.638 -0.783 -25.821 1.00 93.06 95 GLY A N 1
ATOM 732 C CA . GLY A 1 95 ? 23.559 0.328 -26.074 1.00 93.06 95 GLY A CA 1
ATOM 733 C C . GLY A 1 95 ? 23.145 1.583 -25.297 1.00 93.06 95 GLY A C 1
ATOM 734 O O . GLY A 1 95 ? 21.967 1.786 -24.996 1.00 93.06 95 GLY A O 1
ATOM 735 N N . LEU A 1 96 ? 24.102 2.421 -24.904 1.00 89.75 96 LEU A N 1
ATOM 736 C CA . LEU A 1 96 ? 23.823 3.637 -24.131 1.00 89.75 96 LEU A CA 1
ATOM 737 C C . LEU A 1 96 ? 23.006 4.669 -24.935 1.00 89.75 96 LEU A C 1
ATOM 739 O O . LEU A 1 96 ? 22.219 5.419 -24.352 1.00 89.75 96 LEU A O 1
ATOM 743 N N . GLU A 1 97 ? 23.172 4.678 -26.256 1.00 89.31 97 GLU A N 1
ATOM 744 C CA . GLU A 1 97 ? 22.440 5.484 -27.238 1.00 89.31 97 GLU A CA 1
ATOM 745 C C . GLU A 1 97 ? 20.922 5.289 -27.160 1.00 89.31 97 GLU A C 1
ATOM 747 O O . GLU A 1 97 ? 20.180 6.246 -27.361 1.00 89.31 97 GLU A O 1
ATOM 752 N N . PHE A 1 98 ? 20.452 4.119 -26.712 1.00 90.19 98 PHE A N 1
ATOM 753 C CA . PHE A 1 98 ? 19.031 3.850 -26.479 1.00 90.19 98 PHE A CA 1
ATOM 754 C C . PHE A 1 98 ? 18.369 4.887 -25.552 1.00 90.19 98 PHE A C 1
ATOM 756 O O . PHE A 1 98 ? 17.181 5.181 -25.677 1.00 90.19 98 PHE A O 1
ATOM 763 N N . LEU A 1 99 ? 19.115 5.469 -24.604 1.00 89.56 99 LEU A N 1
ATOM 764 C CA . LEU A 1 99 ? 18.571 6.507 -23.725 1.00 89.56 99 LEU A CA 1
ATOM 765 C C . LEU A 1 99 ? 18.222 7.807 -24.463 1.00 89.56 99 LEU A C 1
ATOM 767 O O . LEU A 1 99 ? 17.420 8.585 -23.941 1.00 89.56 99 LEU A O 1
ATOM 771 N N . GLU A 1 100 ? 18.835 8.071 -25.617 1.00 89.44 100 GLU A N 1
ATOM 772 C CA . GLU A 1 100 ? 18.479 9.197 -26.487 1.00 89.44 100 GLU A CA 1
ATOM 773 C C . GLU A 1 100 ? 17.154 8.925 -27.191 1.00 89.44 100 GLU A C 1
ATOM 775 O O . GLU A 1 100 ? 16.268 9.777 -27.147 1.00 89.44 100 GLU A O 1
ATOM 780 N N . ASP A 1 101 ? 16.979 7.709 -27.715 1.00 87.44 101 ASP A N 1
ATOM 781 C CA . ASP A 1 101 ? 15.768 7.288 -28.431 1.00 87.44 101 ASP A CA 1
ATOM 782 C C . ASP A 1 101 ? 14.493 7.413 -27.583 1.00 87.44 101 ASP A C 1
ATOM 784 O O . ASP A 1 101 ? 13.402 7.630 -28.110 1.00 87.44 101 ASP A O 1
ATOM 788 N N . ILE A 1 102 ? 14.622 7.295 -26.257 1.00 88.88 102 ILE A N 1
ATOM 789 C CA . ILE A 1 102 ? 13.499 7.396 -25.312 1.00 88.88 102 ILE A CA 1
ATOM 790 C C . ILE A 1 102 ? 13.436 8.723 -24.542 1.00 88.88 102 ILE A C 1
ATOM 792 O O . ILE A 1 102 ? 12.653 8.827 -23.598 1.00 88.88 102 ILE A O 1
ATOM 796 N N . ASP A 1 103 ? 14.258 9.716 -24.901 1.00 88.12 103 ASP A N 1
ATOM 797 C CA . ASP A 1 103 ? 14.365 11.025 -24.226 1.00 88.12 103 ASP A CA 1
ATOM 798 C C . ASP A 1 103 ? 14.673 10.931 -22.711 1.00 88.12 103 ASP A C 1
ATOM 800 O O . ASP A 1 103 ? 14.187 11.701 -21.880 1.00 88.12 103 ASP A O 1
ATOM 804 N N . MET A 1 104 ? 15.511 9.964 -22.318 1.00 89.75 104 MET A N 1
ATOM 805 C CA . MET A 1 104 ? 15.890 9.733 -20.912 1.00 89.75 104 MET A CA 1
ATOM 806 C C . MET A 1 104 ? 17.370 9.978 -20.622 1.00 89.75 104 MET A C 1
ATOM 808 O O . MET A 1 104 ? 17.762 9.942 -19.453 1.00 89.75 104 MET A O 1
ATOM 812 N N . LYS A 1 105 ? 18.203 10.277 -21.630 1.00 87.44 105 LYS A N 1
ATOM 813 C CA . LYS A 1 105 ? 19.650 10.505 -21.446 1.00 87.44 105 LYS A CA 1
ATOM 814 C C . LYS A 1 105 ? 19.943 11.579 -20.395 1.00 87.44 105 LYS A C 1
ATOM 816 O O . LYS A 1 105 ? 20.715 11.326 -19.474 1.00 87.44 105 LYS A O 1
ATOM 821 N N . GLY A 1 106 ? 19.296 12.744 -20.474 1.00 84.19 106 GLY A N 1
ATOM 822 C CA . GLY A 1 106 ? 19.492 13.824 -19.494 1.00 84.19 106 GLY A CA 1
ATOM 823 C C . GLY A 1 106 ? 19.112 13.397 -18.072 1.00 84.19 106 GLY A C 1
ATOM 824 O O . GLY A 1 106 ? 19.935 13.449 -17.163 1.00 84.19 106 GLY A O 1
ATOM 825 N N . SER A 1 107 ? 17.899 12.858 -17.903 1.00 83.31 107 SER A N 1
ATOM 826 C CA . SER A 1 107 ? 17.409 12.360 -16.610 1.00 83.31 107 SER A CA 1
ATOM 827 C C . SER A 1 107 ? 18.304 11.276 -16.015 1.00 83.31 107 SER A C 1
ATOM 829 O O . SER A 1 107 ? 18.540 11.250 -14.804 1.00 83.31 107 SER A O 1
ATOM 831 N N . PHE A 1 108 ? 18.839 10.397 -16.864 1.00 84.12 108 PHE A N 1
ATOM 832 C CA . PHE A 1 108 ? 19.746 9.343 -16.451 1.00 84.12 108 PHE A CA 1
ATOM 833 C C . PHE A 1 108 ? 21.007 9.905 -15.787 1.00 84.12 108 PHE A C 1
ATOM 835 O O . PHE A 1 108 ? 21.305 9.490 -14.662 1.00 84.12 108 PHE A O 1
ATOM 842 N N . TRP A 1 109 ? 21.688 10.861 -16.423 1.00 83.25 109 TRP A N 1
ATOM 843 C CA . TRP A 1 109 ? 22.931 11.452 -15.912 1.00 83.25 109 TRP A CA 1
ATOM 844 C C . TRP A 1 109 ? 22.709 12.404 -14.739 1.00 83.25 109 TRP A C 1
ATOM 846 O O . TRP A 1 109 ? 23.432 12.333 -13.749 1.00 83.25 109 TRP A O 1
ATOM 856 N N . GLU A 1 110 ? 21.666 13.230 -14.805 1.00 82.50 110 GLU A N 1
ATOM 857 C CA . GLU A 1 110 ? 21.298 14.173 -13.741 1.00 82.50 110 GLU A CA 1
ATOM 858 C C . GLU A 1 110 ? 20.715 13.467 -12.506 1.00 82.50 110 GLU A C 1
ATOM 860 O O . GLU A 1 110 ? 20.564 14.077 -11.451 1.00 82.50 110 GLU A O 1
ATOM 865 N N . LYS A 1 111 ? 20.379 12.173 -12.622 1.00 80.38 111 LYS A N 1
ATOM 866 C CA . LYS A 1 111 ? 19.681 11.387 -11.591 1.00 80.38 111 LYS A CA 1
ATOM 867 C C . LYS A 1 111 ? 18.391 12.061 -11.119 1.00 80.38 111 LYS A C 1
ATOM 869 O O . LYS A 1 111 ? 18.041 11.988 -9.941 1.00 80.38 111 LYS A O 1
ATOM 874 N N . ILE A 1 112 ? 17.667 12.670 -12.051 1.00 81.19 112 ILE A N 1
ATOM 875 C CA . ILE A 1 112 ? 16.383 13.308 -11.774 1.00 81.19 112 ILE A CA 1
ATOM 876 C C . ILE A 1 112 ? 15.223 12.490 -12.321 1.00 81.19 112 ILE A C 1
ATOM 878 O O . ILE A 1 112 ? 15.356 11.688 -13.255 1.00 81.19 112 ILE A O 1
ATOM 882 N N . ILE A 1 113 ? 14.053 12.746 -11.751 1.00 79.69 113 ILE A N 1
ATOM 883 C CA . ILE A 1 113 ? 12.773 12.318 -12.300 1.00 79.69 113 ILE A CA 1
ATOM 884 C C . ILE A 1 113 ? 12.182 13.539 -13.002 1.00 79.69 113 ILE A C 1
ATOM 886 O O . ILE A 1 113 ? 11.742 14.482 -12.345 1.00 79.69 113 ILE A O 1
ATOM 890 N N . LYS A 1 114 ? 12.189 13.548 -14.342 1.00 69.62 114 LYS A N 1
ATOM 891 C CA . LYS A 1 114 ? 11.499 14.589 -15.116 1.00 69.62 114 LYS A CA 1
ATOM 892 C C . LYS A 1 114 ? 9.995 14.355 -15.007 1.00 69.62 114 LYS A C 1
ATOM 894 O O . LYS A 1 114 ? 9.388 13.647 -15.800 1.00 69.62 114 LYS A O 1
ATOM 899 N N . TYR A 1 115 ? 9.411 14.939 -13.972 1.00 65.19 115 TYR A N 1
ATOM 900 C CA . TYR A 1 115 ? 7.985 14.894 -13.707 1.00 65.19 115 TYR A CA 1
ATOM 901 C C . TYR A 1 115 ? 7.276 16.019 -14.470 1.00 65.19 115 TYR A C 1
ATOM 903 O O . TYR A 1 115 ? 7.525 17.197 -14.214 1.00 65.19 115 TYR A O 1
ATOM 911 N N . ARG A 1 116 ? 6.395 15.659 -15.409 1.00 65.81 116 ARG A N 1
ATOM 912 C CA . ARG A 1 116 ? 5.419 16.590 -16.007 1.00 65.81 116 ARG A CA 1
ATOM 913 C C . ARG A 1 116 ? 3.977 16.086 -15.926 1.00 65.81 116 ARG A C 1
ATOM 915 O O . ARG A 1 116 ? 3.067 16.895 -16.036 1.00 65.81 116 ARG A O 1
ATOM 922 N N . ASP A 1 117 ? 3.782 14.783 -15.717 1.00 85.44 117 ASP A N 1
ATOM 923 C CA . ASP A 1 117 ? 2.481 14.124 -15.803 1.00 85.44 117 ASP A CA 1
ATOM 924 C C . ASP A 1 117 ? 2.362 12.962 -14.784 1.00 85.44 117 ASP A C 1
ATOM 926 O O . ASP A 1 117 ? 3.297 12.154 -14.666 1.00 85.44 117 ASP A O 1
ATOM 930 N N . PRO A 1 118 ? 1.241 12.850 -14.041 1.00 87.75 118 PRO A N 1
ATOM 931 C CA . PRO A 1 118 ? 1.005 11.767 -13.086 1.00 87.75 118 PRO A CA 1
ATOM 932 C C . PRO A 1 118 ? 1.076 10.354 -13.676 1.00 87.75 118 PRO A C 1
ATOM 934 O O . PRO A 1 118 ? 1.609 9.460 -13.018 1.00 87.75 118 PRO A O 1
ATOM 937 N N . ALA A 1 119 ? 0.592 10.133 -14.903 1.00 89.75 119 ALA A N 1
ATOM 938 C CA . ALA A 1 119 ? 0.610 8.812 -15.528 1.00 89.75 119 ALA A CA 1
ATOM 939 C C . ALA A 1 119 ? 2.038 8.397 -15.912 1.00 89.75 119 ALA A C 1
ATOM 941 O O . ALA A 1 119 ? 2.428 7.246 -15.695 1.00 89.75 119 ALA A O 1
ATOM 942 N N . MET A 1 120 ? 2.858 9.340 -16.393 1.00 92.19 120 MET A N 1
ATOM 943 C CA . MET A 1 120 ? 4.288 9.103 -16.636 1.00 92.19 120 MET A CA 1
ATOM 944 C C . MET A 1 120 ? 5.034 8.746 -15.347 1.00 92.19 120 MET A C 1
ATOM 946 O O . MET A 1 120 ? 5.818 7.795 -15.331 1.00 92.19 120 MET A O 1
ATOM 950 N N . PHE A 1 121 ? 4.756 9.452 -14.247 1.00 94.06 121 PHE A N 1
ATOM 951 C CA . PHE A 1 121 ? 5.338 9.113 -12.948 1.00 94.06 121 PHE A CA 1
ATOM 952 C C . PHE A 1 121 ? 4.878 7.748 -12.442 1.00 94.06 121 PHE A C 1
ATOM 954 O O . PHE A 1 121 ? 5.703 6.969 -11.973 1.00 94.06 121 PHE A O 1
ATOM 961 N N . GLY A 1 122 ? 3.590 7.430 -12.577 1.00 95.00 122 GLY A N 1
ATOM 962 C CA . GLY A 1 122 ? 3.052 6.113 -12.249 1.00 95.00 122 GLY A CA 1
ATOM 963 C C . GLY A 1 122 ? 3.731 4.995 -13.040 1.00 95.00 122 GLY A C 1
ATOM 964 O O . GLY A 1 122 ? 4.103 3.967 -12.473 1.00 95.00 122 GLY A O 1
ATOM 965 N N . ALA A 1 123 ? 3.990 5.216 -14.333 1.00 95.62 123 ALA A N 1
ATOM 966 C CA . ALA A 1 123 ? 4.726 4.278 -15.175 1.00 95.62 123 ALA A CA 1
ATOM 967 C C . ALA A 1 123 ? 6.187 4.108 -14.734 1.00 95.62 123 ALA A C 1
ATOM 969 O O . ALA A 1 123 ? 6.647 2.977 -14.559 1.00 95.62 123 ALA A O 1
ATOM 970 N N . PHE A 1 124 ? 6.891 5.210 -14.463 1.00 96.69 124 PHE A N 1
ATOM 971 C CA . PHE A 1 124 ? 8.230 5.176 -13.874 1.00 96.69 124 PHE A CA 1
ATOM 972 C C . PHE A 1 124 ? 8.252 4.404 -12.549 1.00 96.69 124 PHE A C 1
ATOM 974 O O . PHE A 1 124 ? 9.062 3.491 -12.363 1.00 96.69 124 PHE A O 1
ATOM 981 N N . LEU A 1 125 ? 7.325 4.721 -11.643 1.00 97.56 125 LEU A N 1
ATOM 982 C CA . LEU A 1 125 ? 7.235 4.107 -10.327 1.00 97.56 125 LEU A CA 1
ATOM 983 C C . LEU A 1 125 ? 6.891 2.618 -10.419 1.00 97.56 125 LEU A C 1
ATOM 985 O O . LEU A 1 125 ? 7.433 1.836 -9.642 1.00 97.56 125 LEU A O 1
ATOM 989 N N . ARG A 1 126 ? 6.068 2.201 -11.392 1.00 97.75 126 ARG A N 1
ATOM 990 C CA . ARG A 1 126 ? 5.796 0.787 -11.692 1.00 97.75 126 ARG A CA 1
ATOM 991 C C . ARG A 1 126 ? 7.078 0.041 -12.055 1.00 97.75 126 ARG A C 1
ATOM 993 O O . ARG A 1 126 ? 7.365 -0.989 -11.445 1.00 97.75 126 ARG A O 1
ATOM 1000 N N . GLY A 1 127 ? 7.869 0.562 -12.994 1.00 97.00 127 GLY A N 1
ATOM 1001 C CA . GLY A 1 127 ? 9.143 -0.051 -13.389 1.00 97.00 127 GLY A CA 1
ATOM 1002 C C . GLY A 1 127 ? 10.137 -0.116 -12.227 1.00 97.00 127 GLY A C 1
ATOM 1003 O O . GLY A 1 127 ? 10.762 -1.150 -11.979 1.00 97.00 127 GLY A O 1
ATOM 1004 N N . PHE A 1 128 ? 10.213 0.963 -11.444 1.00 97.56 128 PHE A N 1
ATOM 1005 C CA . PHE A 1 128 ? 11.069 1.034 -10.263 1.00 97.56 128 PHE A CA 1
ATOM 1006 C C . PHE A 1 128 ? 10.640 0.020 -9.184 1.00 97.56 128 PHE A C 1
ATOM 1008 O O . PHE A 1 128 ? 11.457 -0.764 -8.696 1.00 97.56 128 PHE A O 1
ATOM 1015 N N . TYR A 1 129 ? 9.339 -0.050 -8.882 1.00 98.25 129 TYR A N 1
ATOM 1016 C CA . TYR A 1 129 ? 8.741 -1.013 -7.953 1.00 98.25 129 TYR A CA 1
ATOM 1017 C C . TYR A 1 129 ? 8.972 -2.465 -8.387 1.00 98.25 129 TYR A C 1
ATOM 1019 O O . TYR A 1 129 ? 9.330 -3.309 -7.567 1.00 98.25 129 TYR A O 1
ATOM 1027 N N . LEU A 1 130 ? 8.834 -2.782 -9.675 1.00 96.62 130 LEU A N 1
ATOM 1028 C CA . LEU A 1 130 ? 9.091 -4.134 -10.180 1.00 96.62 130 LEU A CA 1
ATOM 1029 C C . LEU A 1 130 ? 10.558 -4.562 -10.011 1.00 96.62 130 LEU A C 1
ATOM 1031 O O . LEU A 1 130 ? 10.836 -5.763 -9.917 1.00 96.62 130 LEU A O 1
ATOM 1035 N N . GLY A 1 131 ? 11.484 -3.602 -9.942 1.00 94.44 131 GLY A N 1
ATOM 1036 C CA . GLY A 1 131 ? 12.899 -3.842 -9.687 1.00 94.44 131 GLY A CA 1
ATOM 1037 C C . GLY A 1 131 ? 13.270 -3.955 -8.204 1.00 94.44 131 GLY A C 1
ATOM 1038 O O . GLY A 1 131 ? 14.069 -4.825 -7.851 1.00 94.44 131 GLY A O 1
ATOM 1039 N N . CYS A 1 132 ? 12.728 -3.095 -7.337 1.00 95.19 132 CYS A N 1
ATOM 1040 C CA . CYS A 1 132 ? 13.203 -2.958 -5.951 1.00 95.19 132 CYS A CA 1
ATOM 1041 C C . CYS A 1 132 ? 12.098 -2.831 -4.883 1.00 95.19 132 CYS A C 1
ATOM 1043 O O . CYS A 1 132 ? 12.385 -2.554 -3.714 1.00 95.19 132 CYS A O 1
ATOM 1045 N N . GLY A 1 133 ? 10.842 -3.029 -5.276 1.00 96.94 133 GLY A N 1
ATOM 1046 C CA . GLY A 1 133 ? 9.669 -2.872 -4.432 1.00 96.94 133 GLY A CA 1
ATOM 1047 C C . GLY A 1 133 ? 9.094 -4.176 -3.889 1.00 96.94 133 GLY A C 1
ATOM 1048 O O . GLY A 1 133 ? 9.301 -5.272 -4.424 1.00 96.94 133 GLY A O 1
ATOM 1049 N N . SER A 1 134 ? 8.348 -4.049 -2.795 1.00 96.81 134 SER A N 1
ATOM 1050 C CA . SER A 1 134 ? 7.554 -5.134 -2.226 1.00 96.81 134 SER A CA 1
ATOM 1051 C C . SER A 1 134 ? 6.376 -4.606 -1.413 1.00 96.81 134 SER A C 1
ATOM 1053 O O . SER A 1 134 ? 6.312 -3.429 -1.060 1.00 96.81 134 SER A O 1
ATOM 1055 N N . ILE A 1 135 ? 5.425 -5.486 -1.121 1.00 97.81 135 ILE A N 1
ATOM 1056 C CA . ILE A 1 135 ? 4.296 -5.199 -0.238 1.00 97.81 135 ILE A CA 1
ATOM 1057 C C . ILE A 1 135 ? 4.064 -6.387 0.699 1.00 97.81 135 ILE A C 1
ATOM 1059 O O . ILE A 1 135 ? 4.150 -7.547 0.284 1.00 97.81 135 ILE A O 1
ATOM 1063 N N . LEU A 1 136 ? 3.802 -6.111 1.976 1.00 96.06 136 LEU A N 1
ATOM 1064 C CA . LEU A 1 136 ? 3.371 -7.140 2.922 1.00 96.06 136 LEU A CA 1
ATOM 1065 C C . LEU A 1 136 ? 1.894 -7.469 2.713 1.00 96.06 136 LEU A C 1
ATOM 1067 O O . LEU A 1 136 ? 1.139 -6.675 2.165 1.00 96.06 136 LEU A O 1
ATOM 1071 N N . ASN A 1 137 ? 1.469 -8.652 3.159 1.00 95.00 137 ASN A N 1
ATOM 1072 C CA . ASN A 1 137 ? 0.068 -9.036 3.040 1.00 95.00 137 ASN A CA 1
ATOM 1073 C C . ASN A 1 137 ? -0.824 -8.044 3.830 1.00 95.00 137 ASN A C 1
ATOM 1075 O O . ASN A 1 137 ? -0.715 -8.015 5.064 1.00 95.00 137 ASN A O 1
ATOM 1079 N N . PRO A 1 138 ? -1.724 -7.289 3.163 1.00 94.50 138 PRO A N 1
ATOM 1080 C CA . PRO A 1 138 ? -2.578 -6.279 3.795 1.00 94.50 138 PRO A CA 1
ATOM 1081 C C . PRO A 1 138 ? -3.525 -6.873 4.846 1.00 94.50 138 PRO A C 1
ATOM 1083 O O . PRO A 1 138 ? -3.885 -6.190 5.809 1.00 94.50 138 PRO A O 1
ATOM 1086 N N . ALA A 1 139 ? -3.842 -8.173 4.749 1.00 91.44 139 ALA A N 1
ATOM 1087 C CA . ALA A 1 139 ? -4.597 -8.901 5.768 1.00 91.44 139 ALA A CA 1
ATOM 1088 C C . ALA A 1 139 ? -3.863 -8.968 7.121 1.00 91.44 139 ALA A C 1
ATOM 1090 O O . ALA A 1 139 ? -4.506 -9.151 8.152 1.00 91.44 139 ALA A O 1
ATOM 1091 N N . ARG A 1 140 ? -2.537 -8.764 7.141 1.00 91.25 140 ARG A N 1
ATOM 1092 C CA . ARG A 1 140 ? -1.725 -8.649 8.363 1.00 91.25 140 ARG A CA 1
ATOM 1093 C C . ARG A 1 140 ? -1.354 -7.206 8.680 1.00 91.25 140 ARG A C 1
ATOM 1095 O O . ARG A 1 140 ? -1.524 -6.773 9.810 1.00 91.25 140 ARG A O 1
ATOM 1102 N N . THR A 1 141 ? -0.817 -6.476 7.705 1.00 93.81 141 THR A N 1
ATOM 1103 C CA . THR A 1 141 ? -0.354 -5.097 7.903 1.00 93.81 141 THR A CA 1
ATOM 1104 C C . THR A 1 141 ? -0.272 -4.350 6.578 1.00 93.81 141 THR A C 1
ATOM 1106 O O . THR A 1 141 ? 0.061 -4.941 5.550 1.00 93.81 141 THR A O 1
ATOM 1109 N N . TYR A 1 142 ? -0.548 -3.049 6.606 1.00 96.62 142 TYR A N 1
ATOM 1110 C CA . TYR A 1 142 ? -0.352 -2.170 5.460 1.00 96.62 142 TYR A CA 1
ATOM 1111 C C . TYR A 1 142 ? 1.105 -1.720 5.432 1.00 96.62 142 TYR A C 1
ATOM 1113 O O . TYR A 1 142 ? 1.558 -0.965 6.293 1.00 96.62 142 TYR A O 1
ATOM 1121 N N . HIS A 1 143 ? 1.864 -2.230 4.466 1.00 97.94 143 HIS A N 1
ATOM 1122 C CA . HIS A 1 143 ? 3.269 -1.874 4.313 1.00 97.94 143 HIS A CA 1
ATOM 1123 C C . HIS A 1 143 ? 3.709 -2.099 2.871 1.00 97.94 143 HIS A C 1
ATOM 1125 O O . HIS A 1 143 ? 4.002 -3.228 2.472 1.00 97.94 143 HIS A O 1
ATOM 1131 N N . TRP A 1 144 ? 3.745 -1.016 2.103 1.00 98.56 144 TRP A N 1
ATOM 1132 C CA . TRP A 1 144 ? 4.343 -0.960 0.772 1.00 98.56 144 TRP A CA 1
ATOM 1133 C C . TRP A 1 144 ? 5.732 -0.329 0.893 1.00 98.56 144 TRP A C 1
ATOM 1135 O O . TRP A 1 144 ? 5.889 0.664 1.606 1.00 98.56 144 TRP A O 1
ATOM 1145 N N . GLU A 1 145 ? 6.751 -0.900 0.252 1.00 98.38 145 GLU A N 1
ATOM 1146 C CA . GLU A 1 145 ? 8.121 -0.393 0.350 1.00 98.38 145 GLU A CA 1
ATOM 1147 C C . GLU A 1 145 ? 8.920 -0.465 -0.953 1.00 98.38 145 GLU A C 1
ATOM 1149 O O . GLU A 1 145 ? 8.715 -1.350 -1.782 1.00 98.38 145 GLU A O 1
ATOM 1154 N N . LEU A 1 146 ? 9.899 0.436 -1.062 1.00 98.50 146 LEU A N 1
ATOM 1155 C CA . LEU A 1 146 ? 10.999 0.427 -2.024 1.00 98.50 146 LEU A CA 1
ATOM 1156 C C . LEU A 1 146 ? 12.316 0.370 -1.250 1.00 98.50 146 LEU A C 1
ATOM 1158 O O . LEU A 1 146 ? 12.521 1.177 -0.339 1.00 98.50 146 LEU A O 1
ATOM 1162 N N . THR A 1 147 ? 13.219 -0.543 -1.610 1.00 98.00 147 THR A N 1
ATOM 1163 C CA . THR A 1 147 ? 14.567 -0.607 -1.022 1.00 98.00 147 THR A CA 1
ATOM 1164 C C . THR A 1 147 ? 15.613 -0.268 -2.079 1.00 98.00 147 THR A C 1
ATOM 1166 O O . THR A 1 147 ? 15.764 -0.997 -3.053 1.00 98.00 147 THR A O 1
ATOM 1169 N N . TYR A 1 148 ? 16.358 0.820 -1.888 1.00 97.19 148 TYR A N 1
ATOM 1170 C CA . TYR A 1 148 ? 17.293 1.340 -2.889 1.00 97.19 148 TYR A CA 1
ATOM 1171 C C . TYR A 1 148 ? 18.562 1.913 -2.249 1.00 97.19 148 TYR A C 1
ATOM 1173 O O . TYR A 1 148 ? 18.549 2.308 -1.089 1.00 97.19 148 TYR A O 1
ATOM 1181 N N . HIS A 1 149 ? 19.680 1.922 -2.975 1.00 95.25 149 HIS A N 1
ATOM 1182 C CA . HIS A 1 149 ? 20.984 2.313 -2.424 1.00 95.25 149 HIS A CA 1
ATOM 1183 C C . HIS A 1 149 ? 21.165 3.835 -2.314 1.00 95.25 149 HIS A C 1
ATOM 1185 O O . HIS A 1 149 ? 21.875 4.296 -1.424 1.00 95.25 149 HIS A O 1
ATOM 1191 N N . ASP A 1 150 ? 20.508 4.603 -3.183 1.00 95.12 150 ASP A N 1
ATOM 1192 C CA . ASP A 1 150 ? 20.602 6.061 -3.230 1.00 95.12 150 ASP A CA 1
ATOM 1193 C C . ASP A 1 150 ? 19.445 6.697 -2.441 1.00 95.12 150 ASP A C 1
ATOM 1195 O O . ASP A 1 150 ? 18.278 6.657 -2.848 1.00 95.12 150 ASP A O 1
ATOM 1199 N N . GLY A 1 151 ? 19.770 7.245 -1.270 1.00 96.31 151 GLY A N 1
ATOM 1200 C CA . GLY A 1 151 ? 18.797 7.883 -0.387 1.00 96.31 151 GLY A CA 1
ATOM 1201 C C . GLY A 1 151 ? 18.261 9.207 -0.930 1.00 96.31 151 GLY A C 1
ATOM 1202 O O . GLY A 1 151 ? 17.092 9.509 -0.702 1.00 96.31 151 GLY A O 1
ATOM 1203 N N . GLU A 1 152 ? 19.069 9.969 -1.670 1.00 95.62 152 GLU A N 1
ATOM 1204 C CA . GLU A 1 152 ? 18.653 11.241 -2.273 1.00 95.62 152 GLU A CA 1
ATOM 1205 C C . GLU A 1 152 ? 17.652 10.996 -3.400 1.00 95.62 152 GLU A C 1
ATOM 1207 O O . GLU A 1 152 ? 16.626 11.671 -3.487 1.00 95.62 152 GLU A O 1
ATOM 1212 N N . PHE A 1 153 ? 17.880 9.957 -4.205 1.00 95.44 153 PHE A N 1
ATOM 1213 C CA . PHE A 1 153 ? 16.919 9.547 -5.225 1.00 95.44 153 PHE A CA 1
ATOM 1214 C C . PHE A 1 153 ? 15.579 9.108 -4.614 1.00 95.44 153 PHE A C 1
ATOM 1216 O O . PHE A 1 153 ? 14.514 9.483 -5.108 1.00 95.44 153 PHE A O 1
ATOM 1223 N N . LEU A 1 154 ? 15.597 8.375 -3.490 1.00 97.25 154 LEU A N 1
ATOM 1224 C CA . LEU A 1 154 ? 14.359 8.067 -2.762 1.00 97.25 154 LEU A CA 1
ATOM 1225 C C . LEU A 1 154 ? 13.682 9.325 -2.206 1.00 97.25 154 LEU A C 1
ATOM 1227 O O . LEU A 1 154 ? 12.454 9.374 -2.199 1.00 97.25 154 LEU A O 1
ATOM 1231 N N . GLN A 1 155 ? 14.436 10.339 -1.767 1.00 97.38 155 GLN A N 1
ATOM 1232 C CA . GLN A 1 155 ? 13.857 11.615 -1.331 1.00 97.38 155 GLN A CA 1
ATOM 1233 C C . GLN A 1 155 ? 13.148 12.347 -2.475 1.00 97.38 155 GLN A C 1
ATOM 1235 O O . GLN A 1 155 ? 12.079 12.912 -2.255 1.00 97.38 155 GLN A O 1
ATOM 1240 N N . GLN A 1 156 ? 13.674 12.284 -3.703 1.00 95.88 156 GLN A N 1
ATOM 1241 C CA . GLN A 1 156 ? 12.971 12.818 -4.875 1.00 95.88 156 GLN A CA 1
ATOM 1242 C C . GLN A 1 156 ? 11.627 12.106 -5.096 1.00 95.88 156 GLN A C 1
ATOM 1244 O O . GLN A 1 156 ? 10.598 12.768 -5.229 1.00 95.88 156 GLN A O 1
ATOM 1249 N N . ILE A 1 157 ? 11.611 10.765 -5.057 1.00 97.00 157 ILE A N 1
ATOM 1250 C CA . ILE A 1 157 ? 10.373 9.971 -5.167 1.00 97.00 157 ILE A CA 1
ATOM 1251 C C . ILE A 1 157 ? 9.395 10.342 -4.045 1.00 97.00 157 ILE A C 1
ATOM 1253 O O . ILE A 1 157 ? 8.222 10.593 -4.312 1.00 97.00 157 ILE A O 1
ATOM 1257 N N . ALA A 1 158 ? 9.869 10.416 -2.799 1.00 97.56 158 ALA A N 1
ATOM 1258 C CA . ALA A 1 158 ? 9.049 10.785 -1.648 1.00 97.56 158 ALA A CA 1
ATOM 1259 C C . ALA A 1 158 ? 8.447 12.191 -1.787 1.00 97.56 158 ALA A C 1
ATOM 1261 O O . ALA A 1 158 ? 7.270 12.388 -1.487 1.00 97.56 158 ALA A O 1
ATOM 1262 N N . GLY A 1 159 ? 9.228 13.153 -2.285 1.00 95.75 159 GLY A N 1
ATOM 1263 C CA . GLY A 1 159 ? 8.770 14.512 -2.550 1.00 95.75 159 GLY A CA 1
ATOM 1264 C C . GLY A 1 159 ? 7.633 14.562 -3.569 1.00 95.75 159 GLY A C 1
ATOM 1265 O O . GLY A 1 159 ? 6.657 15.271 -3.338 1.00 95.75 159 GLY A O 1
ATOM 1266 N N . ILE A 1 160 ? 7.720 13.783 -4.651 1.00 94.75 160 ILE A N 1
ATOM 1267 C CA . ILE A 1 160 ? 6.655 13.696 -5.663 1.00 94.75 160 ILE A CA 1
ATOM 1268 C C . ILE A 1 160 ? 5.411 13.013 -5.076 1.00 94.75 160 ILE A C 1
ATOM 1270 O O . ILE A 1 160 ? 4.316 13.564 -5.160 1.00 94.75 160 ILE A O 1
ATOM 1274 N N . LEU A 1 161 ? 5.574 11.859 -4.415 1.00 95.44 161 LEU A N 1
ATOM 1275 C CA . LEU A 1 161 ? 4.471 11.138 -3.761 1.00 95.44 161 LEU A CA 1
ATOM 1276 C C . LEU A 1 161 ? 3.710 12.032 -2.770 1.00 95.44 161 LEU A C 1
ATOM 1278 O O . LEU A 1 161 ? 2.484 12.014 -2.735 1.00 95.44 161 LEU A O 1
ATOM 1282 N N . SER A 1 162 ? 4.429 12.847 -1.998 1.00 95.56 162 SER A N 1
ATOM 1283 C CA . SER A 1 162 ? 3.817 13.739 -1.018 1.00 95.56 162 SER A CA 1
ATOM 1284 C C . SER A 1 162 ? 3.157 14.963 -1.653 1.00 95.56 162 SER A C 1
ATOM 1286 O O . SER A 1 162 ? 1.980 15.215 -1.409 1.00 95.56 162 SER A O 1
ATOM 1288 N N . ARG A 1 163 ? 3.875 15.715 -2.498 1.00 92.69 163 ARG A N 1
ATOM 1289 C CA . ARG A 1 163 ? 3.375 16.994 -3.038 1.00 92.69 163 ARG A CA 1
ATOM 1290 C C . ARG A 1 163 ? 2.282 16.819 -4.086 1.00 92.69 163 ARG A C 1
ATOM 1292 O O . ARG A 1 163 ? 1.405 17.667 -4.183 1.00 92.69 163 ARG A O 1
ATOM 1299 N N . THR A 1 164 ? 2.361 15.761 -4.888 1.00 90.25 164 THR A N 1
ATOM 1300 C CA . THR A 1 164 ? 1.442 15.537 -6.010 1.00 90.25 164 THR A CA 1
ATOM 1301 C C . THR A 1 164 ? 0.277 14.636 -5.624 1.00 90.25 164 THR A C 1
ATOM 1303 O O . THR A 1 164 ? -0.841 14.879 -6.063 1.00 90.25 164 THR A O 1
ATOM 1306 N N . PHE A 1 165 ? 0.529 13.606 -4.812 1.00 90.62 165 PHE A N 1
ATOM 1307 C CA . PHE A 1 165 ? -0.457 12.559 -4.523 1.00 90.62 165 PHE A CA 1
ATOM 1308 C C . PHE A 1 165 ? -0.938 12.560 -3.066 1.00 90.62 165 PHE A C 1
ATOM 1310 O O . PHE A 1 165 ? -1.750 11.720 -2.697 1.00 90.62 165 PHE A O 1
ATOM 1317 N N . GLY A 1 166 ? -0.445 13.476 -2.222 1.00 92.69 166 GLY A N 1
ATOM 1318 C CA . GLY A 1 166 ? -0.872 13.585 -0.823 1.00 92.69 166 GLY A CA 1
ATOM 1319 C C . GLY A 1 166 ? -0.482 12.389 0.052 1.00 92.69 166 GLY A C 1
ATOM 1320 O O . GLY A 1 166 ? -1.058 12.202 1.121 1.00 92.69 166 GLY A O 1
ATOM 1321 N N . LEU A 1 167 ? 0.475 11.568 -0.389 1.00 96.44 167 LEU A N 1
ATOM 1322 C CA . LEU A 1 167 ? 0.919 10.375 0.335 1.00 96.44 167 LEU A CA 1
ATOM 1323 C C . LEU A 1 167 ? 1.936 10.739 1.422 1.00 96.44 167 LEU A C 1
ATOM 1325 O O . LEU A 1 167 ? 2.651 11.738 1.308 1.00 96.44 167 LEU A O 1
ATOM 1329 N N . GLU A 1 168 ? 2.078 9.893 2.446 1.00 97.31 168 GLU A N 1
ATOM 1330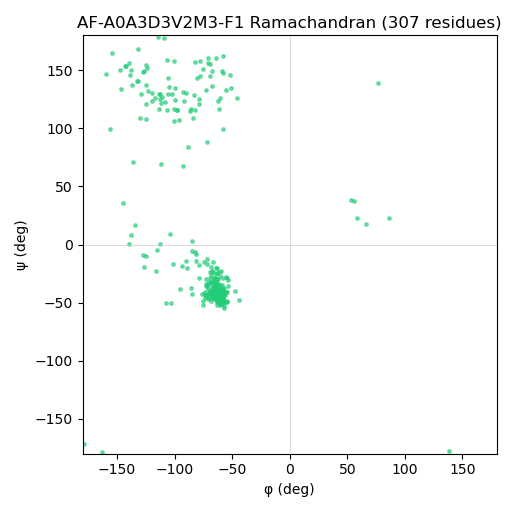 C CA . GLU A 1 168 ? 3.019 10.116 3.553 1.00 97.31 168 GLU A CA 1
ATOM 1331 C C . GLU A 1 168 ? 4.176 9.095 3.560 1.00 97.31 168 GLU A C 1
ATOM 1333 O O . GLU A 1 168 ? 4.275 8.238 4.453 1.00 97.31 168 GLU A O 1
ATOM 1338 N N . PRO A 1 169 ? 5.097 9.154 2.575 1.00 97.94 169 PRO A N 1
ATOM 1339 C CA . PRO A 1 169 ? 6.245 8.261 2.521 1.00 97.94 169 PRO A CA 1
ATOM 1340 C C . PRO A 1 169 ? 7.215 8.535 3.671 1.00 97.94 169 PRO A C 1
ATOM 1342 O O . PRO A 1 169 ? 7.581 9.671 3.963 1.00 97.94 169 PRO A O 1
ATOM 1345 N N . LYS A 1 170 ? 7.708 7.461 4.290 1.00 98.38 170 LYS A N 1
ATOM 1346 C CA . LYS A 1 170 ? 8.776 7.519 5.297 1.00 98.38 170 LYS A CA 1
ATOM 1347 C C . LYS A 1 170 ? 10.037 6.869 4.766 1.00 98.38 170 LYS A C 1
ATOM 1349 O O . LYS A 1 170 ? 9.987 5.718 4.331 1.00 98.38 170 LYS A O 1
ATOM 1354 N N . ILE A 1 171 ? 11.165 7.571 4.870 1.00 98.44 171 ILE A N 1
ATOM 1355 C CA . ILE A 1 171 ? 12.481 7.044 4.502 1.00 98.44 171 ILE A CA 1
ATOM 1356 C C . ILE A 1 171 ? 13.258 6.642 5.754 1.00 98.44 171 ILE A C 1
ATOM 1358 O O . ILE A 1 171 ? 13.396 7.414 6.699 1.00 98.44 171 ILE A O 1
ATOM 1362 N N . LYS A 1 172 ? 13.786 5.417 5.751 1.00 98.31 172 LYS A N 1
ATOM 1363 C CA . LYS A 1 172 ? 14.651 4.876 6.802 1.00 98.31 172 LYS A CA 1
ATOM 1364 C C . LYS A 1 172 ? 15.982 4.428 6.206 1.00 98.31 172 LYS A C 1
ATOM 1366 O O . LYS A 1 172 ? 16.001 3.679 5.231 1.00 98.31 172 LYS A O 1
ATOM 1371 N N . ARG A 1 173 ? 17.094 4.825 6.830 1.00 97.88 173 ARG A N 1
ATOM 1372 C CA . ARG A 1 173 ? 18.430 4.305 6.505 1.00 97.88 173 ARG A CA 1
ATOM 1373 C C . ARG A 1 173 ? 18.578 2.864 7.011 1.00 97.88 173 ARG A C 1
ATOM 1375 O O . ARG A 1 173 ? 18.223 2.556 8.149 1.00 97.88 173 ARG A O 1
ATOM 1382 N N . LEU A 1 174 ? 19.090 1.989 6.156 1.00 96.88 174 LEU A N 1
ATOM 1383 C CA . LEU A 1 174 ? 19.493 0.613 6.454 1.00 96.88 174 LEU A CA 1
ATOM 1384 C C . LEU A 1 174 ? 21.028 0.513 6.402 1.00 96.88 174 LEU A C 1
ATOM 1386 O O . LEU A 1 174 ? 21.711 1.482 6.076 1.00 96.88 174 LEU A O 1
ATOM 1390 N N . LYS A 1 175 ? 21.588 -0.668 6.700 1.00 94.00 175 LYS A N 1
ATOM 1391 C CA . LYS A 1 175 ? 23.048 -0.874 6.747 1.00 94.00 175 LYS A CA 1
ATOM 1392 C C . LYS A 1 175 ? 23.755 -0.542 5.419 1.00 94.00 175 LYS A C 1
ATOM 1394 O O . LYS A 1 175 ? 24.820 0.059 5.438 1.00 94.00 175 LYS A O 1
ATOM 1399 N N . HIS A 1 176 ? 23.151 -0.912 4.286 1.00 93.88 176 HIS A N 1
ATOM 1400 C CA . HIS A 1 176 ? 23.732 -0.755 2.940 1.00 93.88 176 HIS A CA 1
ATOM 1401 C C . HIS A 1 176 ? 22.740 -0.172 1.918 1.00 93.88 176 HIS A C 1
ATOM 1403 O O . HIS A 1 176 ? 22.921 -0.328 0.715 1.00 93.88 176 HIS A O 1
ATOM 1409 N N . ALA A 1 177 ? 21.644 0.423 2.393 1.00 97.19 177 ALA A N 1
ATOM 1410 C CA . ALA A 1 177 ? 20.564 0.921 1.549 1.00 97.19 177 ALA A CA 1
ATOM 1411 C C . ALA A 1 177 ? 19.679 1.905 2.323 1.00 97.19 177 ALA A C 1
ATOM 1413 O O . ALA A 1 177 ? 19.871 2.151 3.513 1.00 97.19 177 ALA A O 1
ATOM 1414 N N . TYR A 1 178 ? 18.653 2.401 1.654 1.00 98.44 178 TYR A N 1
ATOM 1415 C CA . TYR A 1 178 ? 17.559 3.183 2.192 1.00 98.44 178 TYR A CA 1
ATOM 1416 C C . TYR A 1 178 ? 16.246 2.491 1.840 1.00 98.44 178 TYR A C 1
ATOM 1418 O O . TYR A 1 178 ? 16.140 1.780 0.839 1.00 98.44 178 TYR A O 1
ATOM 1426 N N . ARG A 1 179 ? 15.238 2.690 2.682 1.00 98.56 179 ARG A N 1
ATOM 1427 C CA . ARG A 1 179 ? 13.892 2.172 2.468 1.00 98.56 179 ARG A CA 1
ATOM 1428 C C . ARG A 1 179 ? 12.889 3.302 2.520 1.00 98.56 179 ARG A C 1
ATOM 1430 O O . ARG A 1 179 ? 12.767 3.930 3.568 1.00 98.56 179 ARG A O 1
ATOM 1437 N N . LEU A 1 180 ? 12.148 3.495 1.438 1.00 98.75 180 LEU A N 1
ATOM 1438 C CA . LEU A 1 180 ? 10.942 4.317 1.405 1.00 98.75 180 LEU A CA 1
ATOM 1439 C C . LEU A 1 180 ? 9.750 3.398 1.679 1.00 98.75 180 LEU A C 1
ATOM 1441 O O . LEU A 1 180 ? 9.661 2.329 1.082 1.00 98.75 180 LEU A O 1
ATOM 1445 N N . SER A 1 181 ? 8.860 3.773 2.598 1.00 98.62 181 SER A N 1
ATOM 1446 C CA . SER A 1 181 ? 7.670 2.975 2.917 1.00 98.62 181 SER A CA 1
ATOM 1447 C C . SER A 1 181 ? 6.413 3.813 3.115 1.00 98.62 181 SER A C 1
ATOM 1449 O O . SER A 1 181 ? 6.490 4.908 3.671 1.00 98.62 181 SER A O 1
ATOM 1451 N N . LEU A 1 182 ? 5.272 3.249 2.718 1.00 98.62 182 LEU A N 1
ATOM 1452 C CA . LEU A 1 182 ? 3.920 3.740 2.983 1.00 98.62 182 LEU A CA 1
ATOM 1453 C C . LEU A 1 182 ? 3.216 2.740 3.903 1.00 98.62 182 LEU A C 1
ATOM 1455 O O . LEU A 1 182 ? 3.258 1.529 3.664 1.00 98.62 182 LEU A O 1
ATOM 1459 N N . ARG A 1 183 ? 2.619 3.242 4.989 1.00 97.44 183 ARG A N 1
ATOM 1460 C CA . ARG A 1 183 ? 2.033 2.405 6.056 1.00 97.44 183 ARG A CA 1
ATOM 1461 C C . ARG A 1 183 ? 0.567 2.692 6.356 1.00 97.44 183 ARG A C 1
ATOM 1463 O O . ARG A 1 183 ? -0.054 1.953 7.115 1.00 97.44 183 ARG A O 1
ATOM 1470 N N . ARG A 1 184 ? 0.017 3.772 5.806 1.00 96.88 184 ARG A N 1
ATOM 1471 C CA . ARG A 1 184 ? -1.408 4.080 5.927 1.00 96.88 184 ARG A CA 1
ATOM 1472 C C . ARG A 1 184 ? -2.175 3.250 4.907 1.00 96.88 184 ARG A C 1
ATOM 1474 O O . ARG A 1 184 ? -1.688 3.023 3.805 1.00 96.88 184 ARG A O 1
ATOM 1481 N N . ALA A 1 185 ? -3.364 2.797 5.293 1.00 95.44 185 ALA A N 1
ATOM 1482 C CA . ALA A 1 185 ? -4.197 1.955 4.441 1.00 95.44 185 ALA A CA 1
ATOM 1483 C C . ALA A 1 185 ? -4.518 2.653 3.110 1.00 95.44 185 ALA A C 1
ATOM 1485 O O . ALA A 1 185 ? -4.284 2.073 2.054 1.00 95.44 185 ALA A O 1
ATOM 1486 N N . GLN A 1 186 ? -4.948 3.920 3.182 1.00 95.75 186 GLN A N 1
ATOM 1487 C CA . GLN A 1 186 ? -5.250 4.726 2.000 1.00 95.75 186 GLN A CA 1
ATOM 1488 C C . GLN A 1 186 ? -4.015 4.920 1.123 1.00 95.75 186 GLN A C 1
ATOM 1490 O O . GLN A 1 186 ? -4.075 4.642 -0.064 1.00 95.75 186 GLN A O 1
ATOM 1495 N N . ASP A 1 187 ? -2.866 5.279 1.700 1.00 98.19 187 ASP A N 1
ATOM 1496 C CA . ASP A 1 187 ? -1.644 5.474 0.918 1.00 98.19 187 ASP A CA 1
ATOM 1497 C C . ASP A 1 187 ? -1.226 4.216 0.141 1.00 98.19 187 ASP A C 1
ATOM 1499 O O . ASP A 1 187 ? -0.687 4.309 -0.960 1.00 98.19 187 ASP A O 1
ATOM 1503 N N . VAL A 1 188 ? -1.461 3.029 0.716 1.00 98.56 188 VAL A N 1
ATOM 1504 C CA . VAL A 1 188 ? -1.202 1.752 0.039 1.00 98.56 188 VAL A CA 1
ATOM 1505 C C . VAL A 1 188 ? -2.171 1.532 -1.124 1.00 98.56 188 VAL A C 1
ATOM 1507 O O . VAL A 1 188 ? -1.741 1.048 -2.165 1.00 98.56 188 VAL A O 1
ATOM 1510 N N . VAL A 1 189 ? -3.448 1.886 -0.981 1.00 98.38 189 VAL A N 1
ATOM 1511 C CA . VAL A 1 189 ? -4.427 1.826 -2.082 1.00 98.38 189 VAL A CA 1
ATOM 1512 C C . VAL A 1 189 ? -4.029 2.791 -3.201 1.00 98.38 189 VAL A C 1
ATOM 1514 O O . VAL A 1 189 ? -3.869 2.373 -4.347 1.00 98.38 189 VAL A O 1
ATOM 1517 N N . GLU A 1 190 ? -3.775 4.054 -2.861 1.00 98.25 190 GLU A N 1
ATOM 1518 C CA . GLU A 1 190 ? -3.428 5.103 -3.824 1.00 98.25 190 GLU A CA 1
ATOM 1519 C C . GLU A 1 190 ? -2.146 4.780 -4.597 1.0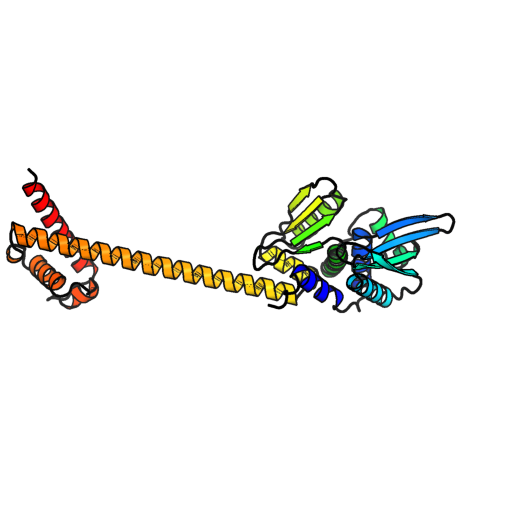0 98.25 190 GLU A C 1
ATOM 1521 O O . GLU A 1 190 ? -2.101 4.914 -5.819 1.00 98.25 190 GLU A O 1
ATOM 1526 N N . VAL A 1 191 ? -1.096 4.294 -3.920 1.00 98.50 191 VAL A N 1
ATOM 1527 C CA . VAL A 1 191 ? 0.147 3.936 -4.618 1.00 98.50 191 VAL A CA 1
ATOM 1528 C C . VAL A 1 191 ? -0.040 2.725 -5.533 1.00 98.50 191 VAL A C 1
ATOM 1530 O O . VAL A 1 191 ? 0.607 2.663 -6.576 1.00 98.50 191 VAL A O 1
ATOM 1533 N N . LEU A 1 192 ? -0.919 1.774 -5.180 1.00 98.62 192 LEU A N 1
ATOM 1534 C CA . LEU A 1 192 ? -1.249 0.633 -6.038 1.00 98.62 192 LEU A CA 1
ATOM 1535 C C . LEU A 1 192 ? -2.009 1.091 -7.289 1.00 98.62 192 LEU A C 1
ATOM 1537 O O . LEU A 1 192 ? -1.639 0.675 -8.388 1.00 98.62 192 LEU A O 1
ATOM 1541 N N . HIS A 1 193 ? -2.978 2.001 -7.155 1.00 98.06 193 HIS A N 1
ATOM 1542 C CA . HIS A 1 193 ? -3.634 2.635 -8.303 1.00 98.06 193 HIS A CA 1
ATOM 1543 C C . HIS A 1 193 ? -2.641 3.398 -9.180 1.00 98.06 193 HIS A C 1
ATOM 1545 O O . HIS A 1 193 ? -2.615 3.195 -10.394 1.00 98.06 193 HIS A O 1
ATOM 1551 N N . LEU A 1 194 ? -1.764 4.200 -8.572 1.00 96.75 194 LEU A N 1
ATOM 1552 C CA . LEU A 1 194 ? -0.757 4.989 -9.279 1.00 96.75 194 LEU A CA 1
ATOM 1553 C C . LEU A 1 194 ? 0.164 4.125 -10.150 1.00 96.75 194 LEU A C 1
ATOM 1555 O O . LEU A 1 194 ? 0.478 4.494 -11.281 1.00 96.75 194 LEU A O 1
ATOM 1559 N N . ILE A 1 195 ? 0.595 2.962 -9.652 1.00 97.44 195 ILE A N 1
ATOM 1560 C CA . ILE A 1 195 ? 1.432 2.044 -10.438 1.00 97.44 195 ILE A CA 1
ATOM 1561 C C . ILE A 1 195 ? 0.621 1.150 -11.387 1.00 97.44 195 ILE A C 1
ATOM 1563 O O . ILE A 1 195 ? 1.223 0.461 -12.207 1.00 97.44 195 ILE A O 1
ATOM 1567 N N . GLY A 1 196 ? -0.713 1.176 -11.332 1.00 96.62 196 GLY A N 1
ATOM 1568 C CA . GLY A 1 196 ? -1.605 0.400 -12.200 1.00 96.62 196 GLY A CA 1
ATOM 1569 C C . GLY A 1 196 ? -1.916 -1.020 -11.709 1.00 96.62 196 GLY A C 1
ATOM 1570 O O . GLY A 1 196 ? -2.252 -1.875 -12.523 1.00 96.62 196 GLY A O 1
ATOM 1571 N N . ALA A 1 197 ? -1.782 -1.289 -10.408 1.00 97.94 197 ALA A N 1
ATOM 1572 C CA . ALA A 1 197 ? -2.194 -2.540 -9.763 1.00 97.94 197 ALA A CA 1
ATOM 1573 C C . ALA A 1 197 ? -3.631 -2.420 -9.212 1.00 97.94 197 ALA A C 1
ATOM 1575 O O . ALA A 1 197 ? -3.845 -2.367 -7.999 1.00 97.94 197 ALA A O 1
ATOM 1576 N N . ILE A 1 198 ? -4.601 -2.314 -10.120 1.00 97.19 198 ILE A N 1
ATOM 1577 C CA . ILE A 1 198 ? -6.025 -2.072 -9.846 1.00 97.19 198 ILE A CA 1
ATOM 1578 C C . ILE A 1 198 ? -6.654 -3.212 -9.026 1.00 97.19 198 ILE A C 1
ATOM 1580 O O . ILE A 1 198 ? -7.291 -2.969 -8.005 1.00 97.19 198 ILE A O 1
ATOM 1584 N N . GLU A 1 199 ? -6.442 -4.469 -9.409 1.00 97.81 199 GLU A N 1
ATOM 1585 C CA . GLU A 1 199 ? -6.971 -5.637 -8.697 1.00 97.81 199 GLU A CA 1
ATOM 1586 C C . GLU A 1 199 ? -6.372 -5.759 -7.295 1.00 97.81 199 GLU A C 1
ATOM 1588 O O . GLU A 1 199 ? -7.061 -6.109 -6.332 1.00 97.81 199 GLU A O 1
ATOM 1593 N N . ALA A 1 200 ? -5.080 -5.463 -7.144 1.00 98.00 200 ALA A N 1
ATOM 1594 C CA . ALA A 1 200 ? -4.460 -5.403 -5.831 1.00 98.00 200 ALA A CA 1
ATOM 1595 C C . ALA A 1 200 ? -5.026 -4.277 -4.966 1.00 98.00 200 ALA A C 1
ATOM 1597 O O . ALA A 1 200 ? -5.279 -4.521 -3.785 1.00 98.00 200 ALA A O 1
ATOM 1598 N N . ALA A 1 201 ? -5.235 -3.086 -5.530 1.00 98.19 201 ALA A N 1
ATOM 1599 C CA . ALA A 1 201 ? -5.846 -1.963 -4.828 1.00 98.19 201 ALA A CA 1
ATOM 1600 C C . ALA A 1 201 ? -7.259 -2.326 -4.342 1.00 98.19 201 ALA A C 1
ATOM 1602 O O . ALA A 1 201 ? -7.514 -2.267 -3.139 1.00 98.19 201 ALA A O 1
ATOM 1603 N N . ASN A 1 202 ? -8.107 -2.869 -5.223 1.00 97.88 202 ASN A N 1
ATOM 1604 C CA . ASN A 1 202 ? -9.461 -3.339 -4.898 1.00 97.88 202 ASN A CA 1
ATOM 1605 C C . ASN A 1 202 ? -9.472 -4.367 -3.752 1.00 97.88 202 ASN A C 1
ATOM 1607 O O . ASN A 1 202 ? -10.317 -4.323 -2.856 1.00 97.88 202 ASN A O 1
ATOM 1611 N N . ARG A 1 203 ? -8.506 -5.297 -3.729 1.00 97.50 203 ARG A N 1
ATOM 1612 C CA . ARG A 1 203 ? -8.369 -6.267 -2.626 1.00 97.50 203 ARG A CA 1
ATOM 1613 C C . ARG A 1 203 ? -7.997 -5.607 -1.302 1.00 97.50 203 ARG A C 1
ATOM 1615 O O . ARG A 1 203 ? -8.437 -6.072 -0.252 1.00 97.50 203 ARG A O 1
ATOM 1622 N N . VAL A 1 204 ? -7.160 -4.571 -1.330 1.00 97.31 204 VAL A N 1
ATOM 1623 C CA . VAL A 1 204 ? -6.817 -3.804 -0.125 1.00 97.31 204 VAL A CA 1
ATOM 1624 C C . VAL A 1 204 ? -8.039 -3.025 0.362 1.00 97.31 204 VAL A C 1
ATOM 1626 O O . VAL A 1 204 ? -8.328 -3.070 1.555 1.00 97.31 204 VAL A O 1
ATOM 1629 N N . GLU A 1 205 ? -8.786 -2.382 -0.535 1.00 97.38 205 GLU A N 1
ATOM 1630 C CA . GLU A 1 205 ? -10.022 -1.660 -0.207 1.00 97.38 205 GLU A CA 1
ATOM 1631 C C . GLU A 1 205 ? -11.082 -2.562 0.431 1.00 97.38 205 GLU A C 1
ATOM 1633 O O . GLU A 1 205 ? -11.677 -2.199 1.447 1.00 97.38 205 GLU A O 1
ATOM 1638 N N . GLU A 1 206 ? -11.277 -3.771 -0.099 1.00 95.81 206 GLU A N 1
ATOM 1639 C CA . GLU A 1 206 ? -12.203 -4.742 0.486 1.00 95.81 206 GLU A CA 1
ATOM 1640 C C . GLU A 1 206 ? -11.782 -5.140 1.910 1.00 95.81 206 GLU A C 1
ATOM 1642 O O . GLU A 1 206 ? -12.608 -5.176 2.822 1.00 95.81 206 GLU A O 1
ATOM 1647 N N . LEU A 1 207 ? -10.483 -5.353 2.152 1.00 94.06 207 LEU A N 1
ATOM 1648 C CA . LEU A 1 207 ? -9.972 -5.629 3.500 1.00 94.06 207 LEU A CA 1
ATOM 1649 C C . LEU A 1 207 ? -10.159 -4.441 4.455 1.00 94.06 207 LEU A C 1
ATOM 1651 O O . LEU A 1 207 ? -10.426 -4.646 5.643 1.00 94.06 207 LEU A O 1
ATOM 1655 N N . ILE A 1 208 ? -10.021 -3.207 3.962 1.00 92.75 208 ILE A N 1
ATOM 1656 C CA . ILE A 1 208 ? -10.303 -1.992 4.739 1.00 92.75 208 ILE A CA 1
ATOM 1657 C C . ILE A 1 208 ? -11.784 -1.963 5.131 1.00 92.75 208 ILE A C 1
ATOM 1659 O O . ILE A 1 208 ? -12.098 -1.794 6.312 1.00 92.75 208 ILE A O 1
ATOM 1663 N N . ARG A 1 209 ? -12.685 -2.194 4.169 1.00 89.75 209 ARG A N 1
ATOM 1664 C CA . ARG A 1 209 ? -14.138 -2.215 4.380 1.00 89.75 209 ARG A CA 1
ATOM 1665 C C . ARG A 1 209 ? -14.545 -3.266 5.410 1.00 89.75 209 ARG A C 1
ATOM 1667 O O . ARG A 1 209 ? -15.233 -2.939 6.375 1.00 89.75 209 ARG A O 1
ATOM 1674 N N . GLN A 1 210 ? -14.058 -4.498 5.264 1.00 89.75 210 GLN A N 1
ATOM 1675 C CA . GLN A 1 210 ? -14.333 -5.592 6.201 1.00 89.75 210 GLN A CA 1
ATOM 1676 C C . GLN A 1 210 ? -13.878 -5.264 7.627 1.00 89.75 210 GLN A C 1
ATOM 1678 O O . GLN A 1 210 ? -14.608 -5.519 8.585 1.00 89.75 210 GLN A O 1
ATOM 1683 N N . ARG A 1 211 ? -12.691 -4.661 7.786 1.00 88.06 211 ARG A N 1
ATOM 1684 C CA . ARG A 1 211 ? -12.186 -4.239 9.101 1.00 88.06 211 ARG A CA 1
ATOM 1685 C C . ARG A 1 211 ? -13.020 -3.121 9.720 1.00 88.06 211 ARG A C 1
ATOM 1687 O O . ARG A 1 211 ? -13.238 -3.160 10.928 1.00 88.06 211 ARG A O 1
ATOM 1694 N N . SER A 1 212 ? -13.491 -2.164 8.919 1.00 84.00 212 SER A N 1
ATOM 1695 C CA . SER A 1 212 ? -14.387 -1.104 9.401 1.00 84.00 212 SER A CA 1
ATOM 1696 C C . SER A 1 212 ? -15.686 -1.699 9.944 1.00 84.00 212 SER A C 1
ATOM 1698 O O . SER A 1 212 ? -16.028 -1.459 11.097 1.00 84.00 212 SER A O 1
ATOM 1700 N N . ILE A 1 213 ? -16.334 -2.572 9.164 1.00 84.25 213 ILE A N 1
ATOM 1701 C CA . ILE A 1 213 ? -17.582 -3.243 9.558 1.00 84.25 213 ILE A CA 1
ATOM 1702 C C . ILE A 1 213 ? -17.381 -4.051 10.845 1.00 84.25 213 ILE A C 1
ATOM 1704 O O . ILE A 1 213 ? -18.158 -3.922 11.789 1.00 84.25 213 ILE A O 1
ATOM 1708 N N . ALA A 1 214 ? -16.318 -4.858 10.922 1.00 80.50 214 ALA A N 1
ATOM 1709 C CA . ALA A 1 214 ? -16.022 -5.641 12.120 1.00 80.50 214 ALA A CA 1
ATOM 1710 C C . ALA A 1 214 ? -15.788 -4.749 13.355 1.00 80.50 214 ALA A C 1
ATOM 1712 O O . ALA A 1 214 ? -16.235 -5.083 14.452 1.00 80.50 214 ALA A O 1
ATOM 1713 N N . SER A 1 215 ? -15.113 -3.605 13.191 1.00 82.56 215 SER A N 1
ATOM 1714 C CA . SER A 1 215 ? -14.902 -2.646 14.281 1.00 82.56 215 SER A CA 1
ATOM 1715 C C . SER A 1 215 ? -16.218 -2.045 14.773 1.00 82.56 215 SER A C 1
ATOM 1717 O O . SER A 1 215 ? -16.410 -1.919 15.984 1.00 82.56 215 SER A O 1
ATOM 1719 N N . ASP A 1 216 ? -17.129 -1.708 13.862 1.00 80.81 216 ASP A N 1
ATOM 1720 C CA . ASP A 1 216 ? -18.430 -1.128 14.201 1.00 80.81 216 ASP A CA 1
ATOM 1721 C C . ASP A 1 216 ? -19.326 -2.142 14.922 1.00 80.81 216 ASP A C 1
ATOM 1723 O O . ASP A 1 216 ? -19.950 -1.820 15.940 1.00 80.81 216 ASP A O 1
ATOM 1727 N N . VAL A 1 217 ? -19.318 -3.398 14.464 1.00 81.94 217 VAL A N 1
ATOM 1728 C CA . VAL A 1 217 ? -20.011 -4.511 15.129 1.00 81.94 217 VAL A CA 1
ATOM 1729 C C . VAL A 1 217 ? -19.452 -4.729 16.532 1.00 81.94 217 VAL A C 1
ATOM 1731 O O . VAL A 1 217 ? -20.218 -4.773 17.491 1.00 81.94 217 VAL A O 1
ATOM 1734 N N . ASN A 1 218 ? -18.128 -4.789 16.686 1.00 81.44 218 ASN A N 1
ATOM 1735 C CA . ASN A 1 218 ? -17.498 -4.975 17.994 1.00 81.44 218 ASN A CA 1
ATOM 1736 C C . ASN A 1 218 ? -17.838 -3.836 18.959 1.00 81.44 218 ASN A C 1
ATOM 1738 O O . ASN A 1 218 ? -18.148 -4.077 20.125 1.00 81.44 218 ASN A O 1
ATOM 1742 N N . ARG A 1 219 ? -17.832 -2.588 18.481 1.00 77.44 219 ARG A N 1
ATOM 1743 C CA . ARG A 1 219 ? -18.215 -1.431 19.297 1.00 77.44 219 ARG A CA 1
ATOM 1744 C C . ARG A 1 219 ? -19.681 -1.505 19.729 1.00 77.44 219 ARG A C 1
ATOM 1746 O O . ARG A 1 219 ? -19.985 -1.200 20.881 1.00 77.44 219 ARG A O 1
ATOM 1753 N N . SER A 1 220 ? -20.558 -1.946 18.833 1.00 86.06 220 SER A N 1
ATOM 1754 C CA . SER A 1 220 ? -21.987 -2.126 19.107 1.00 86.06 220 SER A CA 1
ATOM 1755 C C . SER A 1 220 ? -22.230 -3.246 20.122 1.00 86.06 220 SER A C 1
ATOM 1757 O O . SER A 1 220 ? -22.940 -3.041 21.104 1.00 86.06 220 SER A O 1
ATOM 1759 N N . MET A 1 221 ? -21.572 -4.395 19.951 1.00 80.25 221 MET A N 1
ATOM 1760 C CA . MET A 1 221 ? -21.649 -5.522 20.885 1.00 80.25 221 MET A CA 1
ATOM 1761 C C . MET A 1 221 ? -21.132 -5.150 22.274 1.00 80.25 221 MET A C 1
ATOM 1763 O O . MET A 1 221 ? -21.794 -5.435 23.270 1.00 80.25 221 MET A O 1
ATOM 1767 N N . ASN A 1 222 ? -20.005 -4.437 22.351 1.00 82.31 222 ASN A N 1
ATOM 1768 C CA . ASN A 1 222 ? -19.472 -3.941 23.620 1.00 82.31 222 ASN A CA 1
ATOM 1769 C C . ASN A 1 222 ? -20.454 -2.991 24.316 1.00 82.31 222 ASN A C 1
ATOM 1771 O O . ASN A 1 222 ? -20.619 -3.057 25.532 1.00 82.31 222 ASN A O 1
ATOM 1775 N N . PHE A 1 223 ? -21.130 -2.122 23.558 1.00 86.19 223 PHE A N 1
ATOM 1776 C CA . PHE A 1 223 ? -22.140 -1.221 24.109 1.00 86.19 223 PHE A CA 1
ATOM 1777 C C . PHE A 1 223 ? -23.363 -1.976 24.650 1.00 86.19 223 PHE A C 1
ATOM 1779 O O . PHE A 1 223 ? -23.823 -1.677 25.753 1.00 86.19 223 PHE A O 1
ATOM 1786 N N . ILE A 1 224 ? -23.871 -2.967 23.910 1.00 88.75 224 ILE A N 1
ATOM 1787 C CA . ILE A 1 224 ? -25.008 -3.796 24.337 1.00 88.75 224 ILE A CA 1
ATOM 1788 C C . ILE A 1 224 ? -24.646 -4.583 25.600 1.00 88.75 224 ILE A C 1
ATOM 1790 O O . ILE A 1 224 ? -25.374 -4.502 26.587 1.00 88.75 224 ILE A O 1
ATOM 1794 N N . SER A 1 225 ? -23.497 -5.267 25.601 1.00 89.50 225 SER A N 1
ATOM 1795 C CA . SER A 1 225 ? -23.026 -6.049 26.751 1.00 89.50 225 SER A CA 1
ATOM 1796 C C . SER A 1 225 ? -22.849 -5.172 27.991 1.00 89.50 225 SER A C 1
ATOM 1798 O O . SER A 1 225 ? -23.390 -5.478 29.048 1.00 89.50 225 SER A O 1
ATOM 1800 N N . ALA A 1 226 ? -22.176 -4.023 27.862 1.00 87.12 226 ALA A N 1
ATOM 1801 C CA . ALA A 1 226 ? -21.953 -3.120 28.990 1.00 87.12 226 ALA A CA 1
ATOM 1802 C C . ALA A 1 226 ? -23.258 -2.541 29.563 1.00 87.12 226 ALA A C 1
ATOM 1804 O O . ALA A 1 226 ? -23.349 -2.284 30.768 1.00 87.12 226 ALA A O 1
ATOM 1805 N N . ASN A 1 227 ? -24.269 -2.317 28.718 1.00 85.75 227 ASN A N 1
ATOM 1806 C CA . ASN A 1 227 ? -25.588 -1.892 29.177 1.00 85.75 227 ASN A CA 1
ATOM 1807 C C . ASN A 1 227 ? -26.342 -3.028 29.871 1.00 85.75 227 ASN A C 1
ATOM 1809 O O . ASN A 1 227 ? -26.905 -2.783 30.936 1.00 85.75 227 ASN A O 1
ATOM 1813 N N . ALA A 1 228 ? -26.316 -4.246 29.324 1.00 88.31 228 ALA A N 1
ATOM 1814 C CA . ALA A 1 228 ? -26.921 -5.420 29.950 1.00 88.31 228 ALA A CA 1
ATOM 1815 C C . ALA A 1 228 ? -26.325 -5.674 31.346 1.00 88.31 228 ALA A C 1
ATOM 1817 O O . ALA A 1 228 ? -27.069 -5.745 32.322 1.00 88.31 228 ALA A O 1
ATOM 1818 N N . ASP A 1 229 ? -24.995 -5.651 31.478 1.00 92.06 229 ASP A N 1
ATOM 1819 C CA . ASP A 1 229 ? -24.299 -5.827 32.762 1.00 92.06 229 ASP A CA 1
ATOM 1820 C C . ASP A 1 229 ? -24.640 -4.730 33.780 1.00 92.06 229 ASP A C 1
ATOM 1822 O O . ASP A 1 229 ? -24.706 -4.963 34.990 1.00 92.06 229 ASP A O 1
ATOM 1826 N N . ARG A 1 230 ? -24.814 -3.486 33.317 1.00 90.69 230 ARG A N 1
ATOM 1827 C CA . ARG A 1 230 ? -25.205 -2.364 34.182 1.00 90.69 230 ARG A CA 1
ATOM 1828 C C . ARG A 1 230 ? -26.647 -2.513 34.664 1.00 90.69 230 ARG A C 1
ATOM 1830 O O . ARG A 1 230 ? -26.917 -2.237 35.830 1.00 90.69 230 ARG A O 1
ATOM 1837 N N . ILE A 1 231 ? -27.555 -2.924 33.780 1.00 89.44 231 ILE A N 1
ATOM 1838 C CA . ILE A 1 231 ? -28.968 -3.152 34.102 1.00 89.44 231 ILE A CA 1
ATOM 1839 C C . ILE A 1 231 ? -29.100 -4.325 35.075 1.00 89.44 231 ILE A C 1
ATOM 1841 O O . ILE A 1 231 ? -29.762 -4.171 36.100 1.00 89.44 231 ILE A O 1
ATOM 1845 N N . GLY A 1 232 ? -28.408 -5.439 34.819 1.00 90.62 232 GLY A N 1
ATOM 1846 C CA . GLY A 1 232 ? -28.381 -6.601 35.708 1.00 90.62 232 GLY A CA 1
ATOM 1847 C C . GLY A 1 232 ? -27.903 -6.233 37.112 1.00 90.62 232 GLY A C 1
ATOM 1848 O O . GLY A 1 232 ? -28.633 -6.429 38.078 1.00 90.62 232 GLY A O 1
ATOM 1849 N N . ARG A 1 233 ? -26.743 -5.569 37.233 1.00 92.69 233 ARG A N 1
ATOM 1850 C CA . ARG A 1 233 ? -26.231 -5.102 38.538 1.00 92.69 233 ARG A CA 1
ATOM 1851 C C . ARG A 1 233 ? -27.179 -4.144 39.255 1.00 92.69 233 ARG A C 1
ATOM 1853 O O . ARG A 1 233 ? -27.338 -4.234 40.465 1.00 92.69 233 ARG A O 1
ATOM 1860 N N . SER A 1 234 ? -27.809 -3.226 38.522 1.00 92.19 234 SER A N 1
ATOM 1861 C CA . SER A 1 234 ? -28.794 -2.317 39.113 1.00 92.19 234 SER A CA 1
ATOM 1862 C C . SER A 1 234 ? -30.040 -3.050 39.602 1.00 92.19 234 SER A C 1
ATOM 1864 O O . SER A 1 234 ? -30.648 -2.584 40.559 1.00 92.19 234 SER A O 1
ATOM 1866 N N . THR A 1 235 ? -30.445 -4.127 38.933 1.00 93.06 235 THR A N 1
ATOM 1867 C CA . THR A 1 235 ? -31.622 -4.918 39.307 1.00 93.06 235 THR A CA 1
ATOM 1868 C C . THR A 1 235 ? -31.324 -5.736 40.557 1.00 93.06 235 THR A C 1
ATOM 1870 O O . THR A 1 235 ? -32.072 -5.641 41.521 1.00 93.06 235 THR A O 1
ATOM 1873 N N . VAL A 1 236 ? -30.169 -6.409 40.608 1.00 94.88 236 VAL A N 1
ATOM 1874 C CA . VAL A 1 236 ? -29.700 -7.119 41.813 1.00 94.88 236 VAL A CA 1
ATOM 1875 C C . VAL A 1 236 ? -29.652 -6.180 43.022 1.00 94.88 236 VAL A C 1
ATOM 1877 O O . VAL A 1 236 ? -30.256 -6.475 44.045 1.00 94.88 236 VAL A O 1
ATOM 1880 N N . ALA A 1 237 ? -29.053 -4.993 42.883 1.00 95.06 237 ALA A N 1
ATOM 1881 C CA . ALA A 1 237 ? -28.996 -4.014 43.972 1.00 95.06 237 ALA A CA 1
ATOM 1882 C C . ALA A 1 237 ? -30.383 -3.503 44.423 1.00 95.06 237 ALA A C 1
ATOM 1884 O O . ALA A 1 237 ? -30.559 -3.127 45.581 1.00 95.06 237 ALA A O 1
ATOM 1885 N N . GLN A 1 238 ? -31.372 -3.455 43.520 1.00 96.12 238 GLN A N 1
ATOM 1886 C CA . GLN A 1 238 ? -32.752 -3.110 43.880 1.00 96.12 238 GLN A CA 1
ATOM 1887 C C . GLN A 1 238 ? -33.408 -4.229 44.694 1.00 96.12 238 GLN A C 1
ATOM 1889 O O . GLN A 1 238 ? -34.072 -3.928 45.682 1.00 96.12 238 GLN A O 1
ATOM 1894 N N . LEU A 1 239 ? -33.206 -5.489 44.301 1.00 96.12 239 LEU A N 1
ATOM 1895 C CA . LEU A 1 239 ? -33.750 -6.653 45.003 1.00 96.12 239 LEU A CA 1
ATOM 1896 C C . LEU A 1 239 ? -33.119 -6.812 46.393 1.00 96.12 239 LEU A C 1
ATOM 1898 O O . LEU A 1 239 ? -33.846 -6.947 47.372 1.00 96.12 239 LEU A O 1
ATOM 1902 N N . GLU A 1 240 ? -31.796 -6.669 46.509 1.00 96.06 240 GLU A N 1
ATOM 1903 C CA . GLU A 1 240 ? -31.090 -6.673 47.801 1.00 96.06 240 GLU A CA 1
ATOM 1904 C C . GLU A 1 240 ? -31.611 -5.574 48.741 1.00 96.06 240 GLU A C 1
ATOM 1906 O O . GLU A 1 240 ? -31.853 -5.811 49.924 1.00 96.06 240 GLU A O 1
ATOM 1911 N N . ALA A 1 241 ? -31.835 -4.363 48.220 1.00 96.38 241 ALA A N 1
ATOM 1912 C CA . ALA A 1 241 ? -32.394 -3.267 49.007 1.00 96.38 241 ALA A CA 1
ATOM 1913 C C . ALA A 1 241 ? -33.815 -3.570 49.511 1.00 96.38 241 ALA A C 1
ATOM 1915 O O . ALA A 1 241 ? -34.149 -3.243 50.650 1.00 96.38 241 ALA A O 1
ATOM 1916 N N . LEU A 1 242 ? -34.649 -4.185 48.671 1.00 96.69 242 LEU A N 1
ATOM 1917 C CA . LEU A 1 242 ? -36.005 -4.584 49.043 1.00 96.69 242 LEU A CA 1
ATOM 1918 C C . LEU A 1 242 ? -36.000 -5.685 50.104 1.00 96.69 242 LEU A C 1
ATOM 1920 O O . LEU A 1 242 ? -36.775 -5.601 51.053 1.00 96.69 242 LEU A O 1
ATOM 1924 N N . GLN A 1 243 ? -35.079 -6.643 50.001 1.00 95.50 243 GLN A N 1
ATOM 1925 C CA . GLN A 1 243 ? -34.902 -7.686 51.006 1.00 95.50 243 GLN A CA 1
ATOM 1926 C C . GLN A 1 243 ? -34.506 -7.105 52.373 1.00 95.50 243 GLN A C 1
ATOM 1928 O O . GLN A 1 243 ? -35.107 -7.458 53.384 1.00 95.50 243 GLN A O 1
ATOM 1933 N N . ILE A 1 244 ? -33.561 -6.156 52.416 1.00 95.38 244 ILE A N 1
ATOM 1934 C CA . ILE A 1 244 ? -33.175 -5.472 53.665 1.00 95.38 244 ILE A CA 1
ATOM 1935 C C . ILE A 1 244 ? -34.379 -4.781 54.320 1.00 95.38 244 ILE A C 1
ATOM 1937 O O . ILE A 1 244 ? -34.539 -4.838 55.541 1.00 95.38 244 ILE A O 1
ATOM 1941 N N . ILE A 1 245 ? -35.215 -4.106 53.525 1.00 96.62 245 ILE A N 1
ATOM 1942 C CA . ILE A 1 245 ? -36.415 -3.426 54.032 1.00 96.62 245 ILE A CA 1
ATOM 1943 C C . ILE A 1 245 ? -37.405 -4.443 54.600 1.00 96.62 245 ILE A C 1
ATOM 1945 O O . ILE A 1 245 ? -37.876 -4.250 55.722 1.00 96.62 245 ILE A O 1
ATOM 1949 N N . GLU A 1 246 ? -37.677 -5.522 53.864 1.00 95.50 246 GLU A N 1
ATOM 1950 C CA . GLU A 1 246 ? -38.594 -6.580 54.293 1.00 95.50 246 GLU A CA 1
ATOM 1951 C C . GLU A 1 246 ? -38.158 -7.2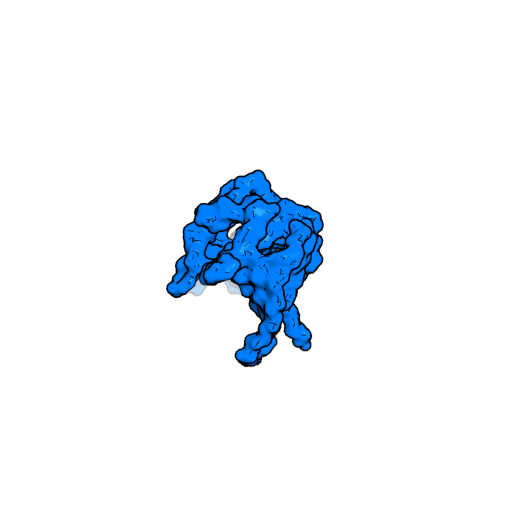03 55.625 1.00 95.50 246 GLU A C 1
ATOM 1953 O O . GLU A 1 246 ? -38.955 -7.300 56.553 1.00 95.50 246 GLU A O 1
ATOM 1958 N N . GLU A 1 247 ? -36.870 -7.523 55.770 1.00 94.38 247 GLU A N 1
ATOM 1959 C CA . GLU A 1 247 ? -36.308 -8.128 56.984 1.00 94.38 247 GLU A CA 1
ATOM 1960 C C . GLU A 1 247 ? -36.214 -7.179 58.191 1.00 94.38 247 GLU A C 1
ATOM 1962 O O . GLU A 1 247 ? -35.986 -7.643 59.312 1.00 94.38 247 GLU A O 1
ATOM 1967 N N . THR A 1 248 ? -36.300 -5.860 57.988 1.00 93.88 248 THR A N 1
ATOM 1968 C CA . THR A 1 248 ? -36.073 -4.875 59.062 1.00 93.88 248 THR A CA 1
ATOM 1969 C C . THR A 1 248 ? -37.361 -4.204 59.516 1.00 93.88 248 THR A C 1
ATOM 1971 O O . THR A 1 248 ? -37.624 -4.142 60.714 1.00 93.88 248 THR A O 1
ATOM 1974 N N . ILE A 1 249 ? -38.155 -3.689 58.575 1.00 93.62 249 ILE A N 1
ATOM 1975 C CA . ILE A 1 249 ? -39.376 -2.925 58.871 1.00 93.62 249 ILE A CA 1
ATOM 1976 C C . ILE A 1 249 ? -40.612 -3.462 58.140 1.00 93.62 249 ILE A C 1
ATOM 1978 O O . ILE A 1 249 ? -41.716 -3.013 58.436 1.00 93.62 249 ILE A O 1
ATOM 1982 N N . GLY A 1 250 ? -40.448 -4.399 57.202 1.00 95.25 250 GLY A N 1
ATOM 1983 C CA . GLY A 1 250 ? -41.505 -4.867 56.306 1.00 95.25 250 GLY A CA 1
ATOM 1984 C C . GLY A 1 250 ? -41.810 -3.874 55.177 1.00 95.25 250 GLY A C 1
ATOM 1985 O O . GLY A 1 250 ? -41.885 -2.661 55.388 1.00 95.25 250 GLY A O 1
ATOM 1986 N N . ILE A 1 251 ? -42.028 -4.372 53.959 1.00 95.25 251 ILE A N 1
ATOM 1987 C CA . ILE A 1 251 ? -42.367 -3.553 52.780 1.00 95.25 251 ILE A CA 1
ATOM 1988 C C . ILE A 1 251 ? -43.692 -2.807 52.965 1.00 95.25 251 ILE A C 1
ATOM 1990 O O . ILE A 1 251 ? -43.863 -1.710 52.429 1.00 95.25 251 ILE A O 1
ATOM 1994 N N . ASP A 1 252 ? -44.620 -3.363 53.747 1.00 94.69 252 ASP A N 1
ATOM 1995 C CA . ASP A 1 252 ? -45.907 -2.725 54.032 1.00 94.69 252 ASP A CA 1
ATOM 1996 C C . ASP A 1 252 ? -45.790 -1.434 54.859 1.00 94.69 252 ASP A C 1
ATOM 1998 O O . ASP A 1 252 ? -46.734 -0.643 54.862 1.00 94.69 252 ASP A O 1
ATOM 2002 N N . SER A 1 253 ? -44.631 -1.188 55.480 1.00 93.88 253 SER A N 1
ATOM 2003 C CA . SER A 1 253 ? -44.311 0.039 56.221 1.00 93.88 253 SER A CA 1
ATOM 2004 C C . SER A 1 253 ? -43.857 1.201 55.327 1.00 93.88 253 SER A C 1
ATOM 2006 O O . SER A 1 253 ? -43.685 2.318 55.813 1.00 93.88 253 SER A O 1
ATOM 2008 N N . LEU A 1 254 ? -43.627 0.960 54.031 1.00 95.31 254 LEU A N 1
ATOM 2009 C CA . LEU A 1 254 ? -43.297 2.009 53.066 1.00 95.31 254 LEU A CA 1
ATOM 2010 C C . LEU A 1 254 ? -44.541 2.829 52.685 1.00 95.31 254 LEU A C 1
ATOM 2012 O O . LEU A 1 254 ? -45.648 2.297 52.613 1.00 95.31 254 LEU A O 1
ATOM 2016 N N . ASP A 1 255 ? -44.335 4.101 52.327 1.00 94.50 255 ASP A N 1
ATOM 2017 C CA . ASP A 1 255 ? -45.377 4.940 51.722 1.00 94.50 255 ASP A CA 1
ATOM 2018 C C . ASP A 1 255 ? -46.015 4.244 50.508 1.00 94.50 255 ASP A C 1
ATOM 2020 O O . ASP A 1 255 ? -45.313 3.584 49.738 1.00 94.50 255 ASP A O 1
ATOM 2024 N N . GLU A 1 256 ? -47.317 4.458 50.287 1.00 92.38 256 GLU A N 1
ATOM 2025 C CA . GLU A 1 256 ? -48.125 3.784 49.251 1.00 92.38 256 GLU A CA 1
ATOM 2026 C C . GLU A 1 256 ? -47.412 3.690 47.892 1.00 92.38 256 GLU A C 1
ATOM 2028 O O . GLU A 1 256 ? -47.279 2.624 47.290 1.00 92.38 256 GLU A O 1
ATOM 2033 N N . ASP A 1 257 ? -46.860 4.819 47.456 1.00 89.25 257 ASP A N 1
ATOM 2034 C CA . ASP A 1 257 ? -46.163 4.982 46.187 1.00 89.25 257 ASP A CA 1
ATOM 2035 C C . ASP A 1 257 ? -44.872 4.153 46.061 1.00 89.25 257 ASP A C 1
ATOM 2037 O O . ASP A 1 257 ? -44.484 3.763 44.953 1.00 89.25 257 ASP A O 1
ATOM 2041 N N . LEU A 1 258 ? -44.168 3.940 47.175 1.00 95.94 258 LEU A N 1
ATOM 2042 C CA . LEU A 1 258 ? -42.947 3.136 47.247 1.00 95.94 258 LEU A CA 1
ATOM 2043 C C . LEU A 1 258 ? -43.282 1.659 47.451 1.00 95.94 258 LEU A C 1
ATOM 2045 O O . LEU A 1 258 ? -42.648 0.803 46.840 1.00 95.94 258 LEU A O 1
ATOM 2049 N N . ARG A 1 259 ? -44.311 1.367 48.246 1.00 96.50 259 ARG A N 1
ATOM 2050 C CA . ARG A 1 259 ? -44.815 0.015 48.473 1.00 96.50 259 ARG A CA 1
ATOM 2051 C C . ARG A 1 259 ? -45.307 -0.632 47.182 1.00 96.50 259 ARG A C 1
ATOM 2053 O O . ARG A 1 259 ? -44.954 -1.773 46.899 1.00 96.50 259 ARG A O 1
ATOM 2060 N N . GLN A 1 260 ? -46.066 0.102 46.370 1.00 94.81 260 GLN A N 1
ATOM 2061 C CA . GLN A 1 260 ? -46.571 -0.401 45.092 1.00 94.81 260 GLN A CA 1
ATOM 2062 C C . GLN A 1 260 ? -45.428 -0.809 44.151 1.00 94.81 260 GLN A C 1
ATOM 2064 O O . GLN A 1 260 ? -45.432 -1.917 43.619 1.00 94.81 260 GLN A O 1
ATOM 2069 N N . ILE A 1 261 ? -44.411 0.047 43.982 1.00 96.38 261 ILE A N 1
ATOM 2070 C CA . ILE A 1 261 ? -43.276 -0.276 43.104 1.00 96.38 261 ILE A CA 1
ATOM 2071 C C . ILE A 1 261 ? -42.351 -1.346 43.704 1.00 96.38 261 ILE A C 1
ATOM 2073 O O . ILE A 1 261 ? -41.753 -2.113 42.954 1.00 96.38 261 ILE A O 1
ATOM 2077 N N . ALA A 1 262 ? -42.244 -1.423 45.035 1.00 96.44 262 ALA A N 1
ATOM 2078 C CA . ALA A 1 262 ? -41.514 -2.477 45.734 1.00 96.44 262 ALA A CA 1
ATOM 2079 C C . ALA A 1 262 ? -42.107 -3.859 45.431 1.00 96.44 262 ALA A C 1
ATOM 2081 O O . ALA A 1 262 ? -41.379 -4.747 44.989 1.00 96.44 262 ALA A O 1
ATOM 2082 N N . LYS A 1 263 ? -43.431 -4.005 45.584 1.00 95.50 263 LYS A N 1
ATOM 2083 C CA . LYS A 1 263 ? -44.151 -5.248 45.267 1.00 95.50 263 LYS A CA 1
ATOM 2084 C C . LYS A 1 263 ? -44.006 -5.612 43.790 1.00 95.50 263 LYS A C 1
ATOM 2086 O O . LYS A 1 263 ? -43.552 -6.707 43.481 1.00 95.50 263 LYS A O 1
ATOM 2091 N N . LEU A 1 264 ? -44.240 -4.658 42.883 1.00 95.81 264 LEU A N 1
ATOM 2092 C CA . LEU A 1 264 ? -44.099 -4.901 41.443 1.00 95.81 264 LEU A CA 1
ATOM 2093 C C . LEU A 1 264 ? -42.683 -5.331 41.033 1.00 95.81 264 LEU A C 1
ATOM 2095 O O . LEU A 1 264 ? -42.543 -6.197 40.172 1.00 95.81 264 LEU A O 1
ATOM 2099 N N . ARG A 1 265 ? -41.630 -4.748 41.627 1.00 96.62 265 ARG A N 1
ATOM 2100 C CA . ARG A 1 265 ? -40.238 -5.119 41.323 1.00 96.62 265 ARG A CA 1
ATOM 2101 C C . ARG A 1 265 ? -39.893 -6.534 41.795 1.00 96.62 265 ARG A C 1
ATOM 2103 O O . ARG A 1 265 ? -39.140 -7.189 41.078 1.00 96.62 265 ARG A O 1
ATOM 2110 N N . LEU A 1 266 ? -40.408 -6.964 42.953 1.00 94.69 266 LEU A N 1
ATOM 2111 C CA . LEU A 1 266 ? -40.224 -8.323 43.489 1.00 94.69 266 LEU A CA 1
ATOM 2112 C C . LEU A 1 266 ? -41.009 -9.364 42.691 1.00 94.69 266 LEU A C 1
ATOM 2114 O O . LEU A 1 266 ? -40.493 -10.430 42.391 1.00 94.69 266 LEU A O 1
ATOM 2118 N N . GLU A 1 267 ? -42.249 -9.046 42.324 1.00 94.88 267 GLU A N 1
ATOM 2119 C CA . GLU A 1 267 ? -43.108 -9.950 41.552 1.00 94.88 267 GLU A CA 1
ATOM 2120 C C . GLU A 1 267 ? -42.623 -10.132 40.109 1.00 94.88 267 GLU A C 1
ATOM 2122 O O . GLU A 1 267 ? -42.935 -11.133 39.471 1.00 94.88 267 GLU A O 1
ATOM 2127 N N . ASN A 1 268 ? -41.866 -9.164 39.588 1.00 94.12 268 ASN A N 1
ATOM 2128 C CA . ASN A 1 268 ? -41.452 -9.131 38.194 1.00 94.12 268 ASN A CA 1
ATOM 2129 C C . ASN A 1 268 ? -39.974 -8.744 38.084 1.00 94.12 268 ASN A C 1
ATOM 2131 O O . ASN A 1 268 ? -39.686 -7.625 37.678 1.00 94.12 268 ASN A O 1
ATOM 2135 N N . GLU A 1 269 ? -39.029 -9.607 38.472 1.00 92.19 269 GLU A N 1
ATOM 2136 C CA . GLU A 1 269 ? -37.576 -9.322 38.549 1.00 92.19 269 GLU A CA 1
ATOM 2137 C C . GLU A 1 269 ? -36.868 -9.118 37.195 1.00 92.19 269 GLU A C 1
ATOM 2139 O O . GLU A 1 269 ? -35.802 -8.504 37.120 1.00 92.19 269 GLU A O 1
ATOM 2144 N N . ASP A 1 270 ? -37.474 -9.577 36.110 1.00 89.81 270 ASP A N 1
ATOM 2145 C CA . ASP A 1 270 ? -36.953 -9.528 34.744 1.00 89.81 270 ASP A CA 1
ATOM 2146 C C . ASP A 1 270 ? -37.418 -8.292 33.958 1.00 89.81 270 ASP A C 1
ATOM 2148 O O . ASP A 1 270 ? -36.777 -7.895 32.980 1.00 89.81 270 ASP A O 1
ATOM 2152 N N . LEU A 1 271 ? -38.484 -7.624 34.413 1.00 93.88 271 LEU A N 1
ATOM 2153 C CA . LEU A 1 271 ? -39.024 -6.452 33.730 1.00 93.88 271 LEU A CA 1
ATOM 2154 C C . LEU A 1 271 ? -38.100 -5.233 33.799 1.00 93.88 271 LEU A C 1
ATOM 2156 O O . LEU A 1 271 ? -37.439 -4.931 34.804 1.00 93.88 271 LEU A O 1
ATOM 2160 N N . SER A 1 272 ? -38.098 -4.461 32.716 1.00 93.00 272 SER A N 1
ATOM 2161 C CA . SER A 1 272 ? -37.440 -3.165 32.672 1.00 93.00 272 SER A CA 1
ATOM 2162 C C . SER A 1 272 ? -38.194 -2.131 33.510 1.00 93.00 272 SER A C 1
ATOM 2164 O O . SER A 1 272 ? -39.393 -2.218 33.761 1.00 93.00 272 SER A O 1
ATOM 2166 N N . LEU A 1 273 ? -37.505 -1.048 33.874 1.00 94.88 273 LEU A N 1
ATOM 2167 C CA . LEU A 1 273 ? -38.124 0.078 34.585 1.00 94.88 273 LEU A CA 1
ATOM 2168 C C . LEU A 1 273 ? -39.280 0.739 33.815 1.00 94.88 273 LEU A C 1
ATOM 2170 O O . LEU A 1 273 ? -40.083 1.441 34.422 1.00 94.88 273 LEU A O 1
ATOM 2174 N N . ARG A 1 274 ? -39.327 0.588 32.483 1.00 95.06 274 ARG A N 1
ATOM 2175 C CA . ARG A 1 274 ? -40.439 1.104 31.677 1.00 95.06 274 ARG A CA 1
ATOM 2176 C C . ARG A 1 274 ? -41.665 0.211 31.845 1.00 95.06 274 ARG A C 1
ATOM 2178 O O . ARG A 1 274 ? -42.725 0.734 32.148 1.00 95.06 274 ARG A O 1
ATOM 2185 N N . GLU A 1 275 ? -41.487 -1.099 31.710 1.00 95.62 275 GLU A N 1
ATOM 2186 C CA . GLU A 1 275 ? -42.561 -2.090 31.863 1.00 95.62 275 GLU A CA 1
ATOM 2187 C C . GLU A 1 275 ? -43.129 -2.074 33.287 1.00 95.62 275 GLU A C 1
ATOM 2189 O O . GLU A 1 275 ? -44.340 -2.039 33.461 1.00 95.62 275 GLU A O 1
ATOM 2194 N N . LEU A 1 276 ? -42.279 -1.941 34.313 1.00 96.00 276 LEU A N 1
ATOM 2195 C CA . LEU A 1 276 ? -42.751 -1.717 35.686 1.00 96.00 276 LEU A CA 1
ATOM 2196 C C . LEU A 1 276 ? -43.606 -0.450 35.820 1.00 96.00 276 LEU A C 1
ATOM 2198 O O . LEU A 1 276 ? -44.571 -0.432 36.573 1.00 96.00 276 LEU A O 1
ATOM 2202 N N . GLY A 1 277 ? -43.255 0.616 35.099 1.00 95.69 277 GLY A N 1
ATOM 2203 C CA . GLY A 1 277 ? -44.015 1.865 35.101 1.00 95.69 277 GLY A CA 1
ATOM 2204 C C . GLY A 1 277 ? -45.380 1.740 34.436 1.00 95.69 277 GLY A C 1
ATOM 2205 O O . GLY A 1 277 ? -46.322 2.391 34.874 1.00 95.69 277 GLY A O 1
ATOM 2206 N N . GLU A 1 278 ? -45.503 0.883 33.425 1.00 96.44 278 GLU A N 1
ATOM 2207 C CA . GLU A 1 278 ? -46.773 0.580 32.757 1.00 96.44 278 GLU A CA 1
ATOM 2208 C C . GLU A 1 278 ? -47.731 -0.203 33.673 1.00 96.44 278 GLU A C 1
ATOM 2210 O O . GLU A 1 278 ? -48.942 -0.028 33.564 1.00 96.44 278 GLU A O 1
ATOM 2215 N N . LEU A 1 279 ? -47.201 -0.991 34.617 1.00 94.94 279 LEU A N 1
ATOM 2216 C CA . LEU A 1 279 ? -47.980 -1.723 35.627 1.00 94.94 279 LEU A CA 1
ATOM 2217 C C . LEU A 1 279 ? -48.404 -0.864 36.834 1.00 94.94 279 LEU A C 1
ATOM 2219 O O . LEU A 1 279 ? -49.264 -1.272 37.616 1.00 94.94 279 LEU A O 1
ATOM 2223 N N . MET A 1 280 ? -47.817 0.324 37.011 1.00 94.19 280 MET A N 1
ATOM 2224 C CA . MET A 1 280 ? -48.206 1.243 38.085 1.00 94.19 280 MET A CA 1
ATOM 2225 C C . MET A 1 280 ? -49.618 1.795 37.853 1.00 94.19 280 MET A C 1
ATOM 2227 O O . MET A 1 280 ? -50.051 2.013 36.725 1.00 94.19 280 MET A O 1
ATOM 2231 N N . THR A 1 281 ? -50.329 2.096 38.939 1.00 90.06 281 THR A N 1
ATOM 2232 C CA . THR A 1 281 ? -51.622 2.797 38.898 1.00 90.06 281 THR A CA 1
ATOM 2233 C C . THR A 1 281 ? -51.541 4.040 39.788 1.00 90.06 281 THR A C 1
ATOM 2235 O O . THR A 1 281 ? -51.521 3.879 41.007 1.00 90.06 281 THR A O 1
ATOM 2238 N N . PRO A 1 282 ? -51.504 5.263 39.220 1.00 92.50 282 PRO A N 1
ATOM 2239 C CA . PRO A 1 282 ? -51.486 5.568 37.783 1.00 92.50 282 PRO A CA 1
ATOM 2240 C C . PRO A 1 282 ? -50.158 5.166 37.098 1.00 92.50 282 PRO A C 1
ATOM 2242 O O . PRO A 1 282 ? -49.128 5.128 37.775 1.00 92.50 282 PRO A O 1
ATOM 2245 N N . PRO A 1 283 ? -50.147 4.914 35.771 1.00 94.69 283 PRO A N 1
ATOM 2246 C CA . PRO A 1 283 ? -48.928 4.573 35.039 1.00 94.69 283 PRO A CA 1
ATOM 2247 C C . PRO A 1 283 ? -47.840 5.638 35.160 1.00 94.69 283 PRO A C 1
ATOM 2249 O O . PRO A 1 283 ? -48.110 6.840 35.241 1.00 94.69 283 PRO A O 1
ATOM 2252 N N . MET A 1 284 ? -46.584 5.199 35.139 1.00 94.88 284 MET A N 1
ATOM 2253 C CA . MET A 1 284 ? -45.420 6.050 35.368 1.00 94.88 284 MET A CA 1
ATOM 2254 C C . MET A 1 284 ? -44.389 5.929 34.263 1.00 94.88 284 MET A C 1
ATOM 2256 O O . MET A 1 284 ? -44.163 4.875 33.678 1.00 94.88 284 MET A O 1
ATOM 2260 N N . SER A 1 285 ? -43.686 7.032 34.021 1.00 95.62 285 SER A N 1
ATOM 2261 C CA . SER A 1 285 ? -42.527 7.014 33.136 1.00 95.62 285 SER A CA 1
ATOM 2262 C C . SER A 1 285 ? -41.346 6.275 33.777 1.00 95.62 285 SER A C 1
ATOM 2264 O O . SER A 1 285 ? -41.186 6.240 35.001 1.00 95.62 285 SER A O 1
ATOM 2266 N N . LYS A 1 286 ? -40.438 5.765 32.936 1.00 94.19 286 LYS A N 1
ATOM 2267 C CA . LYS A 1 286 ? -39.177 5.129 33.359 1.00 94.19 286 LYS A CA 1
ATOM 2268 C C . LYS A 1 286 ? -38.404 5.952 34.403 1.00 94.19 286 LYS A C 1
ATOM 2270 O O . LYS A 1 286 ? -37.817 5.385 35.321 1.00 94.19 286 LYS A O 1
ATOM 2275 N N . SER A 1 287 ? -38.361 7.280 34.258 1.00 93.62 287 SER A N 1
ATOM 2276 C CA . SER A 1 287 ? -37.627 8.169 35.171 1.00 93.62 287 SER A CA 1
ATOM 2277 C C . SER A 1 287 ? -38.300 8.289 36.541 1.00 93.62 287 SER A C 1
ATOM 2279 O O . SER A 1 287 ? -37.605 8.344 37.555 1.00 93.62 287 SER A O 1
ATOM 2281 N N . MET A 1 288 ? -39.634 8.276 36.591 1.00 94.88 288 MET A N 1
ATOM 2282 C CA . MET A 1 288 ? -40.396 8.277 37.842 1.00 94.88 288 MET A CA 1
ATOM 2283 C C . MET A 1 288 ? -40.192 6.971 38.612 1.00 94.88 288 MET A C 1
ATOM 2285 O O . MET A 1 288 ? -39.871 7.014 39.800 1.00 94.88 288 MET A O 1
ATOM 2289 N N . VAL A 1 289 ? -40.271 5.827 37.923 1.00 96.44 289 VAL A N 1
ATOM 2290 C CA . VAL A 1 289 ? -39.972 4.507 38.503 1.00 96.44 289 VAL A CA 1
ATOM 2291 C C . VAL A 1 289 ? -38.542 4.461 39.040 1.00 96.44 289 VAL A C 1
ATOM 2293 O O . VAL A 1 289 ? -38.313 4.094 40.192 1.00 96.44 289 VAL A O 1
ATOM 2296 N N . TYR A 1 290 ? -37.576 4.918 38.237 1.00 94.81 290 TYR A N 1
ATOM 2297 C CA . TYR A 1 290 ? -36.176 5.003 38.646 1.00 94.81 290 TYR A CA 1
ATOM 2298 C C . TYR A 1 290 ? -35.984 5.847 39.916 1.00 94.81 290 TYR A C 1
ATOM 2300 O O . TYR A 1 290 ? -35.243 5.455 40.817 1.00 94.81 290 TYR A O 1
ATOM 2308 N N . SER A 1 291 ? -36.663 6.994 40.009 1.00 95.94 291 SER A N 1
ATOM 2309 C CA . SER A 1 291 ? -36.612 7.871 41.183 1.00 95.94 291 SER A CA 1
ATOM 2310 C C . SER A 1 291 ? -37.133 7.173 42.443 1.00 95.94 291 SER A C 1
ATOM 2312 O O . SER A 1 291 ? -36.494 7.240 43.494 1.00 95.94 291 SER A O 1
ATOM 2314 N N . ARG A 1 292 ? -38.250 6.443 42.339 1.00 95.75 292 ARG A N 1
ATOM 2315 C CA . ARG A 1 292 ? -38.836 5.702 43.466 1.00 95.75 292 ARG A CA 1
ATOM 2316 C C . ARG A 1 292 ? -37.948 4.546 43.926 1.00 95.75 292 ARG A C 1
ATOM 2318 O O . ARG A 1 292 ? -37.653 4.457 45.113 1.00 95.75 292 ARG A O 1
ATOM 2325 N N . LEU A 1 293 ? -37.423 3.740 43.003 1.00 96.44 293 LEU A N 1
ATOM 2326 C CA . LEU A 1 293 ? -36.471 2.674 43.342 1.00 96.44 293 LEU A CA 1
ATOM 2327 C C . LEU A 1 293 ? -35.179 3.232 43.952 1.00 96.44 293 LEU A C 1
ATOM 2329 O O . LEU A 1 293 ? -34.621 2.641 44.872 1.00 96.44 293 LEU A O 1
ATOM 2333 N N . ARG A 1 294 ? -34.724 4.415 43.521 1.00 96.50 294 ARG A N 1
ATOM 2334 C CA . ARG A 1 294 ? -33.598 5.101 44.170 1.00 96.50 294 ARG A CA 1
ATOM 2335 C C . ARG A 1 294 ? -33.923 5.517 45.609 1.00 96.50 294 ARG A C 1
ATOM 2337 O O . ARG A 1 294 ? -33.049 5.402 46.463 1.00 96.50 294 ARG A O 1
ATOM 2344 N N . LYS A 1 295 ? -35.149 5.971 45.896 1.00 97.12 295 LYS A N 1
ATOM 2345 C CA . LYS A 1 295 ? -35.590 6.254 47.274 1.00 97.12 295 LYS A CA 1
ATOM 2346 C C . LYS A 1 295 ? -35.600 4.985 48.128 1.00 97.12 295 LYS A C 1
ATOM 2348 O O . LYS A 1 295 ? -35.037 5.010 49.215 1.00 97.12 295 LYS A O 1
ATOM 2353 N N . ILE A 1 296 ? -36.131 3.880 47.609 1.00 96.56 296 ILE A N 1
ATOM 2354 C CA . ILE A 1 296 ? -36.114 2.564 48.274 1.00 96.56 296 ILE A CA 1
ATOM 2355 C C . ILE A 1 296 ? -34.677 2.142 48.609 1.00 96.56 296 ILE A C 1
ATOM 2357 O O . ILE A 1 296 ? -34.371 1.854 49.762 1.00 96.56 296 ILE A O 1
ATOM 2361 N N . MET A 1 297 ? -33.754 2.222 47.645 1.00 96.88 297 MET A N 1
ATOM 2362 C CA . MET A 1 297 ? -32.335 1.930 47.890 1.00 96.88 297 MET A CA 1
ATOM 2363 C C . MET A 1 297 ? -31.691 2.856 48.940 1.00 96.88 297 MET A C 1
ATOM 2365 O O . MET A 1 297 ? -30.712 2.474 49.577 1.00 96.88 297 MET A O 1
ATOM 2369 N N . ASN A 1 298 ? -32.181 4.086 49.127 1.00 96.31 298 ASN A N 1
ATOM 2370 C CA . ASN A 1 298 ? -31.701 4.967 50.198 1.00 96.31 298 ASN A CA 1
ATOM 2371 C C . ASN A 1 298 ? -32.228 4.529 51.568 1.00 96.31 298 ASN A C 1
ATOM 2373 O O . ASN A 1 298 ? -31.453 4.511 52.518 1.00 96.31 298 ASN A O 1
ATOM 2377 N N . ILE A 1 299 ? -33.509 4.160 51.654 1.00 95.69 299 ILE A N 1
ATOM 2378 C CA . ILE A 1 299 ? -34.133 3.659 52.887 1.00 95.69 299 ILE A CA 1
ATOM 2379 C C . ILE A 1 299 ? -33.396 2.404 53.358 1.00 95.69 299 ILE A C 1
ATOM 2381 O O . ILE A 1 299 ? -32.913 2.368 54.485 1.00 95.69 299 ILE A O 1
ATOM 2385 N N . ALA A 1 300 ? -33.199 1.432 52.463 1.00 96.00 300 ALA A N 1
ATOM 2386 C CA . ALA A 1 300 ? -32.455 0.209 52.762 1.00 96.00 300 ALA A CA 1
ATOM 2387 C C . ALA A 1 300 ? -31.031 0.492 53.268 1.00 96.00 300 ALA A C 1
ATOM 2389 O O . ALA A 1 300 ? -30.576 -0.117 54.232 1.00 96.00 300 ALA A O 1
ATOM 2390 N N . ARG A 1 301 ? -30.329 1.458 52.656 1.00 95.25 301 ARG A N 1
ATOM 2391 C CA . ARG A 1 301 ? -28.985 1.859 53.102 1.00 95.25 301 ARG A CA 1
ATOM 2392 C C . ARG A 1 301 ? -28.965 2.479 54.495 1.00 95.25 301 ARG A C 1
ATOM 2394 O O . ARG A 1 301 ? -27.976 2.292 55.194 1.00 95.25 301 ARG A O 1
ATOM 2401 N N . ASN A 1 302 ? -29.998 3.223 54.882 1.00 94.19 302 ASN A N 1
ATOM 2402 C CA . ASN A 1 302 ? -30.090 3.792 56.225 1.00 94.19 302 ASN A CA 1
ATOM 2403 C C . ASN A 1 302 ? -30.355 2.690 57.260 1.00 94.19 302 ASN A C 1
ATOM 2405 O O . ASN A 1 302 ? -29.601 2.579 58.220 1.00 94.19 302 ASN A O 1
ATOM 2409 N N . LEU A 1 303 ? -31.316 1.801 56.987 1.00 92.75 303 LEU A N 1
ATOM 2410 C CA . LEU A 1 303 ? -31.626 0.648 57.844 1.00 92.75 303 LEU A CA 1
ATOM 2411 C C . LEU A 1 303 ? -30.413 -0.273 58.045 1.00 92.75 303 LEU A C 1
ATOM 2413 O O . LEU A 1 303 ? -30.141 -0.735 59.149 1.00 92.75 303 LEU A O 1
ATOM 2417 N N . ALA A 1 304 ? -29.639 -0.511 56.982 1.00 89.00 304 ALA A N 1
ATOM 2418 C CA . ALA A 1 304 ? -28.428 -1.321 57.061 1.00 89.00 304 ALA A CA 1
ATOM 2419 C C . ALA A 1 304 ? -27.330 -0.686 57.932 1.00 89.00 304 ALA A C 1
ATOM 2421 O O . ALA A 1 304 ? -26.525 -1.415 58.502 1.00 89.00 304 ALA A O 1
ATOM 2422 N N . ARG A 1 305 ? -27.274 0.650 58.038 1.00 88.06 305 ARG A N 1
ATOM 2423 C CA . ARG A 1 305 ? -26.309 1.351 58.905 1.00 88.06 305 ARG A CA 1
ATOM 2424 C C . ARG A 1 305 ? -26.712 1.277 60.371 1.00 88.06 305 ARG A C 1
ATOM 2426 O O . ARG A 1 305 ? -25.865 0.977 61.199 1.00 88.06 305 ARG A O 1
ATOM 2433 N N . GLU A 1 306 ? -27.994 1.469 60.661 1.00 81.75 306 GLU A N 1
ATOM 2434 C CA . GLU A 1 306 ? -28.555 1.394 62.019 1.00 81.75 306 GLU A CA 1
ATOM 2435 C C . GLU A 1 306 ? -28.440 -0.010 62.642 1.00 81.75 306 GLU A C 1
ATOM 2437 O O . GLU A 1 306 ? -28.482 -0.144 63.856 1.00 81.75 306 GLU A O 1
ATOM 2442 N N . ARG A 1 307 ? -28.267 -1.064 61.829 1.00 70.44 307 AR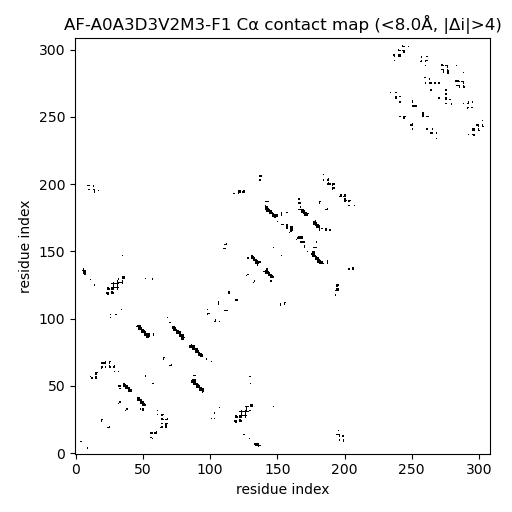G A N 1
ATOM 2443 C CA . ARG A 1 307 ? -27.989 -2.439 62.293 1.00 70.44 307 ARG A CA 1
ATOM 2444 C C . ARG A 1 307 ? -26.530 -2.697 62.695 1.00 70.44 307 ARG A C 1
ATOM 2446 O O . ARG A 1 307 ? -26.257 -3.738 63.288 1.00 70.44 307 ARG A O 1
ATOM 2453 N N . VAL A 1 308 ? -25.597 -1.844 62.273 1.00 63.16 308 VAL A N 1
ATOM 2454 C CA . VAL A 1 308 ? -24.145 -2.038 62.464 1.00 63.16 308 VAL A CA 1
ATOM 2455 C C . VAL A 1 308 ? -23.602 -1.187 63.621 1.00 63.16 308 VAL A C 1
ATOM 2457 O O . VAL A 1 308 ? -22.514 -1.476 64.118 1.00 63.16 308 VAL A O 1
ATOM 2460 N N . GLU A 1 309 ? -24.354 -0.173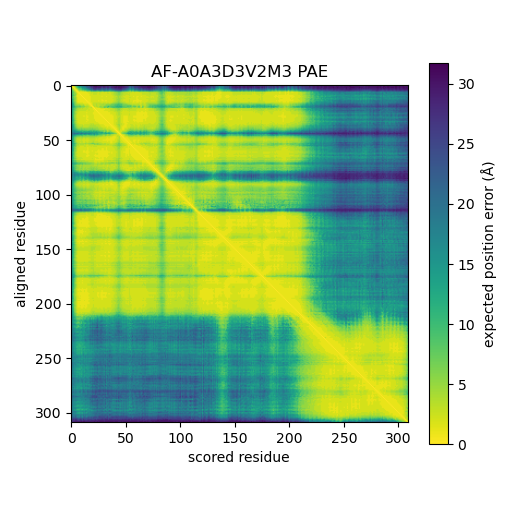 64.052 1.00 45.47 309 GLU A N 1
ATOM 2461 C CA . GLU A 1 309 ? -24.127 0.602 65.285 1.00 45.47 309 GLU A CA 1
ATOM 2462 C C . GLU A 1 309 ? -24.786 -0.069 66.500 1.00 45.47 309 GLU A C 1
ATOM 2464 O O . GLU A 1 309 ? -24.165 -0.019 67.587 1.00 45.47 309 GLU A O 1
#

Solvent-accessible surface area (backbone atoms only — not comparable to full-atom values): 16496 Å² total; per-residue (Å²): 131,82,82,70,75,53,52,38,56,48,42,51,51,51,48,45,67,51,87,46,80,52,45,70,39,23,39,29,18,51,50,15,31,40,72,47,35,40,45,83,45,82,53,98,92,47,50,31,38,38,35,59,29,79,35,56,60,60,38,51,33,50,52,48,26,36,53,46,63,69,57,75,81,62,48,77,48,78,47,72,50,86,58,102,68,72,40,49,23,31,39,38,39,31,55,52,67,55,30,57,82,57,76,36,46,66,36,64,76,71,64,50,81,90,76,88,48,72,66,41,48,16,25,19,50,30,22,24,34,76,52,36,38,49,41,52,48,62,95,80,41,50,40,35,37,38,55,41,70,55,55,67,57,50,48,54,53,38,51,48,41,30,76,75,68,72,33,75,62,44,78,44,84,52,99,84,31,23,34,43,34,29,58,48,66,63,46,42,32,52,52,27,48,50,40,58,24,54,71,55,20,53,54,4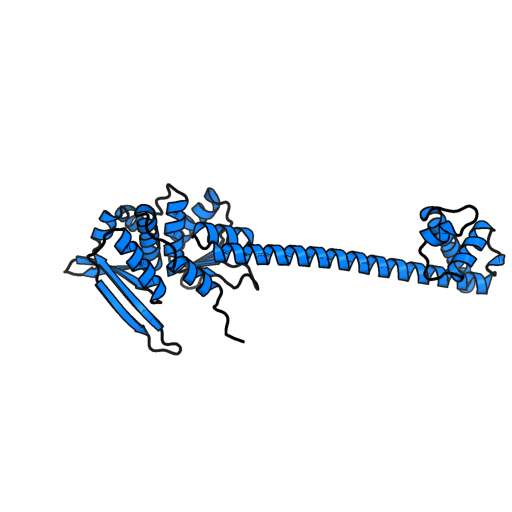6,51,51,53,51,51,52,51,51,53,52,50,53,51,51,54,50,50,53,51,52,51,55,48,50,55,50,51,50,53,54,47,52,54,51,52,54,22,50,49,50,32,43,78,72,68,35,54,86,70,42,59,70,79,49,30,54,54,50,52,50,45,68,77,40,74,85,60,50,54,48,59,54,9,65,72,36,88,76,65,39,53,42,65,58,40,48,52,46,54,51,49,47,44,48,54,22,54,51,56,59,50,68,73,75,111

Radius of gyration: 35.71 Å; Cα contacts (8 Å, |Δi|>4): 424; chains: 1; bounding box: 88×43×97 Å

Secondary structure (DSSP, 8-state):
---PPPHHHHHHHHHHHS----HHHHHHHHHHHHHHHEEEEEETTEEEEEEEESSHHHHHHHHHHHHHTT---EEEEEEEE-SSS-EEEEEEEEETTHHHHTT-HHHHHHT----S-HHHHHHHHHHHHHHHEEE--TTT---EEEEES-HHHHHHHHHHHHHHH----EEEE-SSSEEEEE-SHHHHHHHHHHHT-HHHHHHHHHHHHHHHHHHHHHHHHHHHHHHHHHHHHHHHHHHHHHHHHHHHT-GGGS-HHHHHHHHHHHH-TT--HHHHHHHSSS---HHHHHHHHHHHHHHHHHHHHHTT-

Sequence (309 aa):
MRSGINFSEFVRHELCSSSADDPKLAANEVYGFIKARGSLNLSQSGAEILVRFPNVQTARRFLKLLKALSVRDYQMVVFSVKGLRSARGALVSLGLEFLEDIDMKGSFWEKIIKYRDPAMFGAFLRGFYLGCGSILNPARTYHWELTYHDGEFLQQIAGILSRTFGLEPKIKRLKHAYRLSLRRAQDVVEVLHLIGAIEAANRVEELIRQRSIASDVNRSMNFISANADRIGRSTVAQLEALQIIEETIGIDSLDEDLRQIAKLRLENEDLSLRELGELMTPPMSKSMVYSRLRKIMNIARNLARERVE

Foldseek 3Di:
DPPPDFLQVVLLQLLLPDAQQDLLLLLLLLLLQCQLAWDWDQDPVAIKIKGKFQAVSLVSSNVNSCVSLVNDPKDKDWDWDDDPDIHIIMIIIDGLCVCVSSVCNVCVVVVADPDDDLLSLLSSVLSNCSRFWGAHDLLVFGKTKGKAQDQVSVVNVQVCCCPPVVFHWDWDDDPRTIMTMGGDLVNSLSSSVSNPVPVSSVVSVVSVVVVVVVVVVVVVVVVVVVVVVVQLVLLVLLLVLLVLCCVQPRLVPDDPLLSLLSVLCVVCSPDQLQVSQCVDVVRDHSVSSVVSSVVSSVVSVVSVVVVVD

Nearest PDB structures (foldseek):
  3hyi-assembly1_A  TM=6.687E-01  e=3.679E-20  Thermotoga maritima
  3hyj-assembly1_A  TM=8.517E-01  e=1.945E-11  Thermotoga maritima
  8dy9-assembly1_I  TM=5.529E-01  e=2.253E-14  Streptomyces venezuelae
  3hyj-assembly2_D  TM=8.216E-01  e=5.714E-11  Thermotoga maritima
  6x1j-assembly1_A  TM=6.047E-01  e=5.997E-05  Wickerhamomyces canadensis